Protein AF-A0A953Q5X0-F1 (afdb_monomer)

Secondary structure (DSSP, 8-state):
-----------PPPPPP-HHHHHHHHHHHTTSTTHHHHHHHHHHHHHHHHHTTT-HHHHHHHHHHHHHHHHHHHBPPPPHHHHHHHTHHHHHHHHHTT--HHHHHHHHHHHHHTS-HHHHHHHHHHHHH--GGGGSPPSS----GGGS--TTTHHHHHHHHHHHHHHHHHH-----GGGGTTSSSS--HHHHHHHHTT---PPPHHHHHHHHHHHHHHHHHHHTTS-TT--B--

Mean predicted aligned error: 7.69 Å

Structure (mmCIF, N/CA/C/O backbone):
data_AF-A0A953Q5X0-F1
#
_entry.id   AF-A0A953Q5X0-F1
#
loop_
_atom_site.group_PDB
_atom_site.id
_atom_site.type_symbol
_atom_site.label_atom_id
_atom_site.label_alt_id
_atom_site.label_comp_id
_atom_site.label_asym_id
_atom_site.label_entity_id
_atom_site.label_seq_id
_atom_site.pdbx_PDB_ins_code
_atom_site.Cartn_x
_atom_site.Cartn_y
_atom_site.Cartn_z
_atom_site.occupancy
_atom_site.B_iso_or_equiv
_atom_site.auth_seq_id
_atom_site.auth_comp_id
_atom_site.auth_asym_id
_atom_site.auth_atom_id
_atom_site.pdbx_PDB_model_num
ATOM 1 N N . MET A 1 1 ? 45.017 -4.062 -21.932 1.00 43.25 1 MET A N 1
ATOM 2 C CA . MET A 1 1 ? 44.039 -4.903 -21.214 1.00 43.25 1 MET A CA 1
ATOM 3 C C . MET A 1 1 ? 42.661 -4.502 -21.708 1.00 43.25 1 MET A C 1
ATOM 5 O O . MET A 1 1 ? 42.147 -3.486 -21.268 1.00 43.25 1 MET A O 1
ATOM 9 N N . SER A 1 2 ? 42.131 -5.201 -22.711 1.00 42.19 2 SER A N 1
ATOM 10 C CA . SER A 1 2 ? 40.769 -4.978 -23.203 1.00 42.19 2 SER A CA 1
ATOM 11 C C . SER A 1 2 ? 39.802 -5.608 -22.205 1.00 42.19 2 SER A C 1
ATOM 13 O O . SER A 1 2 ? 39.709 -6.834 -22.134 1.00 42.19 2 SER A O 1
ATOM 15 N N . GLY A 1 3 ? 39.155 -4.779 -21.386 1.00 47.16 3 GLY A N 1
ATOM 16 C CA . GLY A 1 3 ? 38.029 -5.225 -20.576 1.00 47.16 3 GLY A CA 1
ATOM 17 C C . GLY A 1 3 ? 36.951 -5.745 -21.517 1.00 47.16 3 GLY A C 1
ATOM 18 O O . GLY A 1 3 ? 36.551 -5.045 -22.442 1.00 47.16 3 GLY A O 1
ATOM 19 N N . VAL A 1 4 ? 36.547 -6.998 -21.337 1.00 46.53 4 VAL A N 1
ATOM 20 C CA . VAL A 1 4 ? 35.374 -7.535 -22.021 1.00 46.53 4 VAL A CA 1
ATOM 21 C C . VAL A 1 4 ? 34.176 -6.828 -21.397 1.00 46.53 4 VAL A C 1
ATOM 23 O O . VAL A 1 4 ? 33.772 -7.162 -20.287 1.00 46.53 4 VAL A O 1
ATOM 26 N N . GLU A 1 5 ? 33.661 -5.801 -22.069 1.00 55.66 5 GLU A N 1
ATOM 27 C CA . GLU A 1 5 ? 32.377 -5.199 -21.721 1.00 55.66 5 GLU A CA 1
ATOM 28 C C . GLU A 1 5 ? 31.295 -6.263 -21.938 1.00 55.66 5 GLU A C 1
ATOM 30 O O . GLU A 1 5 ? 30.955 -6.621 -23.066 1.00 55.66 5 GLU A O 1
ATOM 35 N N . SER A 1 6 ? 30.795 -6.842 -20.847 1.00 50.81 6 SER A N 1
ATOM 36 C CA . SER A 1 6 ? 29.641 -7.730 -20.903 1.00 50.81 6 SER A CA 1
ATOM 37 C C . SER A 1 6 ? 28.389 -6.880 -21.109 1.00 50.81 6 SER A C 1
ATOM 39 O O . SER A 1 6 ? 27.944 -6.201 -20.183 1.00 50.81 6 SER A O 1
ATOM 41 N N . PHE A 1 7 ? 27.813 -6.920 -22.308 1.00 51.97 7 PHE A N 1
ATOM 42 C CA . PHE A 1 7 ? 26.475 -6.385 -22.548 1.00 51.97 7 PHE A CA 1
ATOM 43 C C . PHE A 1 7 ? 25.461 -7.221 -21.758 1.00 51.97 7 PHE A C 1
ATOM 45 O O . PHE A 1 7 ? 25.246 -8.396 -22.057 1.00 51.97 7 PHE A O 1
ATOM 52 N N . VAL A 1 8 ? 24.857 -6.625 -20.729 1.00 62.06 8 VAL A N 1
ATOM 53 C CA . VAL A 1 8 ? 23.712 -7.208 -20.025 1.00 62.06 8 VAL A CA 1
ATOM 54 C C . VAL A 1 8 ? 22.457 -6.736 -20.744 1.00 62.06 8 VAL A C 1
ATOM 56 O O . VAL A 1 8 ? 22.116 -5.556 -20.682 1.00 62.06 8 VAL A O 1
ATOM 59 N N . ASP A 1 9 ? 21.784 -7.649 -21.441 1.00 59.38 9 ASP A N 1
ATOM 60 C CA . ASP A 1 9 ? 20.449 -7.379 -21.966 1.00 59.38 9 ASP A CA 1
ATOM 61 C C . ASP A 1 9 ? 19.475 -7.223 -20.788 1.00 59.38 9 ASP A C 1
ATOM 63 O O . ASP A 1 9 ? 19.305 -8.136 -19.971 1.00 59.38 9 ASP A O 1
ATOM 67 N N . ASN A 1 10 ? 18.888 -6.033 -20.671 1.00 60.72 10 ASN A N 1
ATOM 68 C CA . ASN A 1 10 ? 17.908 -5.695 -19.641 1.00 60.72 10 ASN A CA 1
ATOM 69 C C . ASN A 1 10 ? 16.463 -5.828 -20.147 1.00 60.72 10 ASN A C 1
ATOM 71 O O . ASN A 1 10 ? 15.548 -5.456 -19.421 1.00 60.72 10 ASN A O 1
ATOM 75 N N . ASN A 1 11 ? 16.247 -6.380 -21.347 1.00 62.72 11 ASN A N 1
ATOM 76 C CA . ASN A 1 11 ? 14.923 -6.697 -21.874 1.00 62.72 11 ASN A CA 1
ATOM 77 C C . ASN A 1 11 ? 14.624 -8.190 -21.664 1.00 62.72 11 ASN A C 1
ATOM 79 O O . ASN A 1 11 ? 14.956 -9.015 -22.520 1.00 62.72 11 ASN A O 1
ATOM 83 N N . PRO A 1 12 ? 14.014 -8.593 -20.532 1.00 64.38 12 PRO A N 1
ATOM 84 C CA . PRO A 1 12 ? 13.593 -9.976 -20.371 1.00 64.38 12 PRO A CA 1
ATOM 85 C C . PRO A 1 12 ? 12.571 -10.341 -21.465 1.00 64.38 12 PRO A C 1
ATOM 87 O O . PRO A 1 12 ? 11.735 -9.509 -21.830 1.00 64.38 12 PRO A O 1
ATOM 90 N N . PRO A 1 13 ? 12.595 -11.579 -21.993 1.00 65.88 13 PRO A N 1
ATOM 91 C CA . PRO A 1 13 ? 11.562 -12.027 -22.917 1.00 65.88 13 PRO A CA 1
ATOM 92 C C . PRO A 1 13 ? 10.186 -11.939 -22.237 1.00 65.88 13 PRO A C 1
ATOM 94 O O . PRO A 1 13 ? 10.102 -12.123 -21.016 1.00 65.88 13 PRO A O 1
ATOM 97 N N . PRO A 1 14 ? 9.103 -11.691 -22.997 1.00 69.00 14 PRO A N 1
ATOM 98 C CA . PRO A 1 14 ? 7.764 -11.630 -22.430 1.00 69.00 14 PRO A CA 1
ATOM 99 C C . PRO A 1 14 ? 7.480 -12.912 -21.646 1.00 69.00 14 PRO A C 1
ATOM 101 O O . PRO A 1 14 ? 7.614 -14.024 -22.165 1.00 69.00 14 PRO A O 1
ATOM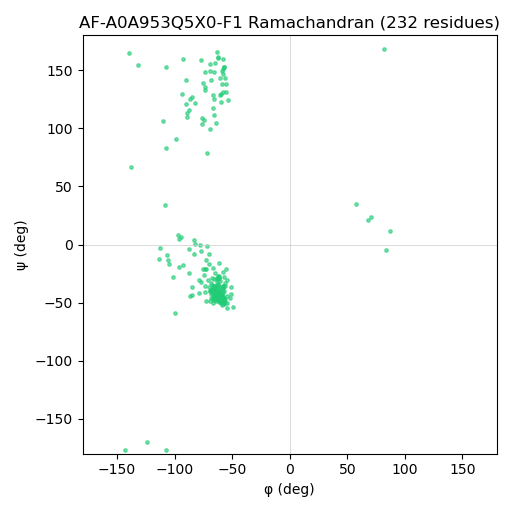 104 N N . LEU A 1 15 ? 7.115 -12.752 -20.373 1.00 70.94 15 LEU A N 1
ATOM 105 C CA . LEU A 1 15 ? 6.763 -13.878 -19.521 1.00 70.94 15 LEU A CA 1
ATOM 106 C C . LEU A 1 15 ? 5.481 -14.517 -20.061 1.00 70.94 15 LEU A C 1
ATOM 108 O O . LEU A 1 15 ? 4.466 -13.844 -20.245 1.00 70.94 15 LEU A O 1
ATOM 112 N N . GLY A 1 16 ? 5.532 -15.823 -20.322 1.00 73.62 16 GLY A N 1
ATOM 113 C CA . GLY A 1 16 ? 4.353 -16.579 -20.727 1.00 73.62 16 GLY A CA 1
ATOM 114 C C . GLY A 1 16 ? 3.259 -16.498 -19.660 1.00 73.62 16 GLY A C 1
ATOM 115 O O . GLY A 1 16 ? 3.534 -16.602 -18.464 1.00 73.62 16 GLY A O 1
ATOM 116 N N . VAL A 1 17 ? 2.012 -16.319 -20.093 1.00 81.19 17 VAL A N 1
ATOM 117 C CA . VAL A 1 17 ? 0.849 -16.377 -19.202 1.00 81.19 17 VAL A CA 1
ATOM 118 C C . VAL A 1 17 ? 0.474 -17.840 -19.002 1.00 81.19 17 VAL A C 1
ATOM 120 O O . VAL A 1 17 ? 0.179 -18.527 -19.974 1.00 81.19 17 VAL A O 1
ATOM 123 N N . ASP A 1 18 ? 0.467 -18.305 -17.752 1.00 88.62 18 ASP A N 1
ATOM 124 C CA . ASP A 1 18 ? -0.082 -19.613 -17.382 1.00 88.62 18 ASP A CA 1
ATOM 125 C C . ASP A 1 18 ? -1.622 -19.533 -17.379 1.00 88.62 18 ASP A C 1
ATOM 127 O O . ASP A 1 18 ? -2.192 -18.883 -16.489 1.00 88.62 18 ASP A O 1
ATOM 131 N N . PRO A 1 19 ? -2.318 -20.164 -18.347 1.00 89.75 19 PRO A N 1
ATOM 132 C CA . PRO A 1 19 ? -3.768 -20.052 -18.459 1.00 89.75 19 PRO A CA 1
ATOM 133 C C . PRO A 1 19 ? -4.496 -20.681 -17.270 1.00 89.75 19 PRO A C 1
ATOM 135 O O . PRO A 1 19 ? -5.488 -20.125 -16.806 1.00 89.75 19 PRO A O 1
ATOM 138 N N . GLY A 1 20 ? -3.986 -21.798 -16.741 1.00 91.44 20 GLY A N 1
ATOM 139 C CA . GLY A 1 20 ? -4.607 -22.499 -15.616 1.00 91.44 20 GLY A CA 1
ATOM 140 C C . GLY A 1 20 ? -4.487 -21.697 -14.323 1.00 91.44 20 GLY A C 1
ATOM 141 O O . GLY A 1 20 ? -5.447 -21.582 -13.556 1.00 91.44 20 GLY A O 1
ATOM 142 N N . ARG A 1 21 ? -3.333 -21.058 -14.103 1.00 87.94 21 ARG A N 1
ATOM 143 C CA . ARG A 1 21 ? -3.153 -20.140 -12.969 1.00 87.94 21 ARG A CA 1
ATOM 144 C C . ARG A 1 21 ? -4.049 -18.909 -13.088 1.00 87.94 21 ARG A C 1
ATOM 146 O O . ARG A 1 21 ? -4.608 -18.474 -12.080 1.00 87.94 21 ARG A O 1
ATOM 153 N N . LEU A 1 22 ? -4.193 -18.353 -14.291 1.00 88.75 22 LEU A N 1
ATOM 154 C CA . LEU A 1 22 ? -5.068 -17.207 -14.534 1.00 88.75 22 LEU A CA 1
ATOM 155 C C . LEU A 1 22 ? -6.539 -17.562 -14.284 1.00 88.75 22 LEU A C 1
ATOM 157 O O . LEU A 1 22 ? -7.218 -16.840 -13.557 1.00 88.75 22 LEU A O 1
ATOM 161 N N . GLU A 1 23 ? -7.012 -18.679 -14.834 1.00 91.31 23 GLU A N 1
ATOM 162 C CA . GLU A 1 23 ? -8.376 -19.174 -14.630 1.00 91.31 23 GLU A CA 1
ATOM 163 C C . GLU A 1 23 ? -8.672 -19.390 -13.142 1.00 91.31 23 GLU A C 1
ATOM 165 O O . GLU A 1 23 ? -9.675 -18.891 -12.629 1.00 91.31 23 GLU A O 1
ATOM 170 N N . SER A 1 24 ? -7.756 -20.046 -12.424 1.00 90.50 24 SER A N 1
ATOM 171 C CA . SER A 1 24 ? -7.871 -20.266 -10.980 1.00 90.50 24 SER A CA 1
ATOM 172 C C . SER A 1 24 ? -7.990 -18.950 -10.204 1.00 90.50 24 SER A C 1
ATOM 174 O O . SER A 1 24 ? -8.891 -18.799 -9.375 1.00 90.50 24 SER A O 1
ATOM 176 N N . LYS A 1 25 ? -7.148 -17.953 -10.514 1.00 90.50 25 LYS A N 1
ATOM 177 C CA . LYS A 1 25 ? -7.219 -16.634 -9.866 1.00 90.50 25 LYS A CA 1
ATOM 178 C C . LYS A 1 25 ? -8.527 -15.908 -10.182 1.00 90.50 25 LYS A C 1
ATOM 180 O O . LYS A 1 25 ? -9.142 -15.366 -9.268 1.00 90.50 25 LYS A O 1
ATOM 185 N N . LEU A 1 26 ? -8.995 -15.925 -11.429 1.00 91.06 26 LEU A N 1
ATOM 186 C CA . LEU A 1 26 ? -10.276 -15.309 -11.801 1.00 91.06 26 LEU A CA 1
ATOM 187 C C . LEU A 1 26 ? -11.456 -15.976 -11.082 1.00 91.06 26 LEU A C 1
ATOM 189 O O . LEU A 1 26 ? -12.336 -15.283 -10.571 1.00 91.06 26 LEU A O 1
ATOM 193 N N . ALA A 1 27 ? -11.449 -17.305 -10.976 1.00 91.44 27 ALA A N 1
ATOM 194 C CA . ALA A 1 27 ? -12.454 -18.047 -10.223 1.00 91.44 27 ALA A CA 1
ATOM 195 C C . ALA A 1 27 ? -12.391 -17.747 -8.714 1.00 91.44 27 ALA A C 1
ATOM 197 O O . ALA A 1 27 ? -13.431 -17.691 -8.054 1.00 91.44 27 ALA A O 1
ATOM 198 N N . ALA A 1 28 ? -11.193 -17.533 -8.161 1.00 91.75 28 ALA A N 1
ATOM 199 C CA . ALA A 1 28 ? -11.000 -17.167 -6.761 1.00 91.75 28 ALA A CA 1
ATOM 200 C C . ALA A 1 28 ? -11.579 -15.782 -6.438 1.00 91.75 28 ALA A C 1
ATOM 202 O O . ALA A 1 28 ? -12.213 -15.630 -5.396 1.00 91.75 28 ALA A O 1
ATOM 203 N N . VAL A 1 29 ? -11.456 -14.798 -7.339 1.00 92.69 29 VAL A N 1
ATOM 204 C CA . VAL A 1 29 ? -11.962 -13.423 -7.122 1.00 92.69 29 VAL A CA 1
ATOM 205 C C . VAL A 1 29 ? -13.460 -13.394 -6.811 1.00 92.69 29 VAL A C 1
ATOM 207 O O . VAL A 1 29 ? -13.909 -12.561 -6.033 1.00 92.69 29 VAL A O 1
ATOM 210 N N . VAL A 1 30 ? -14.252 -14.306 -7.375 1.00 89.75 30 VAL A N 1
ATOM 211 C CA . VAL A 1 30 ? -15.703 -14.360 -7.117 1.00 89.75 30 VAL A CA 1
ATOM 212 C C . VAL A 1 30 ? -16.018 -14.897 -5.712 1.00 89.75 30 VAL A C 1
ATOM 214 O O . VAL A 1 30 ? -17.099 -14.651 -5.186 1.00 89.75 30 VAL A O 1
ATOM 217 N N . LYS A 1 31 ? -15.079 -15.621 -5.092 1.00 88.44 31 LYS A N 1
ATOM 218 C CA . LYS A 1 31 ? -15.267 -16.312 -3.808 1.00 88.44 31 LYS A CA 1
ATOM 219 C C . LYS A 1 31 ? -14.766 -15.522 -2.602 1.00 88.44 31 LYS A C 1
ATOM 221 O O . LYS A 1 31 ? -15.161 -15.839 -1.484 1.00 88.44 31 LYS A O 1
ATOM 226 N N . ILE A 1 32 ? -13.887 -14.541 -2.802 1.00 91.88 32 ILE A N 1
ATOM 227 C CA . ILE A 1 32 ? -13.295 -13.796 -1.687 1.00 91.88 32 ILE A CA 1
ATOM 228 C C . ILE A 1 32 ? -14.295 -12.820 -1.051 1.00 91.88 32 ILE A C 1
ATOM 230 O O . ILE A 1 32 ? -15.119 -12.219 -1.754 1.00 91.88 32 ILE A O 1
ATOM 234 N N . PRO A 1 33 ? -14.171 -12.567 0.262 1.00 85.50 33 PRO A N 1
ATOM 235 C CA . PRO A 1 33 ? -14.801 -11.421 0.901 1.00 85.50 33 PRO A CA 1
ATOM 236 C C . PRO A 1 33 ? -14.365 -10.117 0.227 1.00 85.50 33 PRO A C 1
ATOM 238 O O . PRO A 1 33 ? -13.212 -9.968 -0.185 1.00 85.50 33 PRO A O 1
ATOM 241 N N . HIS A 1 34 ? -15.283 -9.155 0.122 1.00 90.25 34 HIS A N 1
ATOM 242 C CA . HIS A 1 34 ? -15.009 -7.833 -0.458 1.00 90.25 34 HIS A CA 1
ATOM 243 C C . HIS A 1 34 ? -14.483 -7.875 -1.911 1.00 90.25 34 HIS A C 1
ATOM 245 O O . HIS A 1 34 ? -13.678 -7.032 -2.315 1.00 90.25 34 HIS A O 1
ATOM 251 N N . SER A 1 35 ? -14.953 -8.832 -2.720 1.00 93.12 35 SER A N 1
ATOM 252 C CA . SER A 1 35 ? -14.551 -9.008 -4.127 1.00 93.12 35 SER A CA 1
ATOM 253 C C . SER A 1 35 ? -14.655 -7.727 -4.966 1.00 93.12 35 SER A C 1
ATOM 255 O O . SER A 1 35 ? -13.770 -7.442 -5.771 1.00 93.12 35 SER A O 1
ATOM 257 N N . GLU A 1 36 ? -15.666 -6.886 -4.737 1.00 94.31 36 GLU A N 1
ATOM 258 C CA . GLU A 1 36 ? -15.801 -5.585 -5.407 1.00 94.31 36 GLU A CA 1
ATOM 259 C C . GLU A 1 36 ? -14.645 -4.622 -5.102 1.00 94.31 36 GLU A C 1
ATOM 261 O O . GLU A 1 36 ? -14.185 -3.889 -5.982 1.00 94.31 36 GLU A O 1
ATOM 266 N N . ALA A 1 37 ? -14.165 -4.594 -3.857 1.00 94.81 37 ALA A N 1
ATOM 267 C CA . ALA A 1 37 ? -13.014 -3.782 -3.476 1.00 94.81 37 ALA A CA 1
ATOM 268 C C . ALA A 1 37 ? -11.731 -4.327 -4.103 1.00 94.81 37 ALA A C 1
ATOM 270 O O . ALA A 1 37 ? -10.948 -3.550 -4.644 1.00 94.81 37 ALA A O 1
ATOM 271 N N . TYR A 1 38 ? -11.570 -5.652 -4.145 1.00 96.50 38 TYR A N 1
ATOM 272 C CA . TYR A 1 38 ? -10.448 -6.277 -4.843 1.00 96.50 38 TYR A CA 1
ATOM 273 C C . TYR A 1 38 ? -10.452 -5.960 -6.345 1.00 96.50 38 TYR A C 1
ATOM 275 O O . TYR A 1 38 ? -9.423 -5.592 -6.901 1.00 96.50 38 TYR A O 1
ATOM 283 N N . ILE A 1 39 ? -11.609 -6.025 -7.012 1.00 96.44 39 ILE A N 1
ATOM 284 C CA . ILE A 1 39 ? -11.737 -5.666 -8.433 1.00 96.44 39 ILE A CA 1
ATOM 285 C C . ILE A 1 39 ? -11.379 -4.191 -8.659 1.00 96.44 39 ILE A C 1
ATOM 287 O O . ILE A 1 39 ? -10.717 -3.861 -9.644 1.00 96.44 39 ILE A O 1
ATOM 291 N N . ARG A 1 40 ? -11.797 -3.287 -7.764 1.00 97.38 40 ARG A N 1
ATOM 292 C CA . ARG A 1 40 ? -11.413 -1.867 -7.828 1.00 97.38 40 ARG A CA 1
ATOM 293 C C . ARG A 1 40 ? -9.906 -1.678 -7.646 1.00 97.38 40 ARG A C 1
ATOM 295 O O . ARG A 1 40 ? -9.306 -0.969 -8.451 1.00 97.38 40 ARG A O 1
ATOM 302 N N . ALA A 1 41 ? -9.300 -2.358 -6.674 1.00 97.69 41 ALA A N 1
ATOM 303 C CA . ALA A 1 41 ? -7.853 -2.371 -6.478 1.00 97.69 41 ALA A CA 1
ATOM 304 C C . ALA A 1 41 ? -7.127 -2.876 -7.738 1.00 97.69 41 ALA A C 1
ATOM 306 O O . ALA A 1 41 ? -6.296 -2.173 -8.302 1.00 97.69 41 ALA A O 1
ATOM 307 N N . ALA A 1 42 ? -7.536 -4.022 -8.286 1.00 97.00 42 ALA A N 1
ATOM 308 C CA . ALA A 1 42 ? -6.960 -4.580 -9.508 1.00 97.00 42 ALA A CA 1
ATOM 309 C C . ALA A 1 42 ? -7.062 -3.624 -10.714 1.00 97.00 42 ALA A C 1
ATOM 311 O O . ALA A 1 42 ? -6.129 -3.539 -11.510 1.00 97.00 42 ALA A O 1
ATOM 312 N N . LYS A 1 43 ? -8.159 -2.861 -10.844 1.00 97.75 43 LYS A N 1
ATOM 313 C CA . LYS A 1 43 ? -8.296 -1.817 -11.877 1.00 97.75 43 LYS A CA 1
ATOM 314 C C . LYS A 1 43 ? -7.303 -0.671 -11.679 1.00 97.75 43 LYS A C 1
ATOM 316 O O . LYS A 1 43 ? -6.711 -0.229 -12.659 1.00 97.75 43 LYS A O 1
ATOM 321 N N . LEU A 1 44 ? -7.119 -0.201 -10.444 1.00 98.12 44 LEU A N 1
ATOM 322 C CA . LEU A 1 44 ? -6.143 0.844 -10.113 1.00 98.12 44 LEU A CA 1
ATOM 323 C C . LEU A 1 44 ? -4.712 0.365 -10.373 1.00 98.12 44 LEU A C 1
ATOM 325 O O . LEU A 1 44 ? -3.942 1.068 -11.020 1.00 98.12 44 LEU A O 1
ATOM 329 N N . TYR A 1 45 ? -4.385 -0.861 -9.964 1.00 98.06 45 TYR A N 1
ATOM 330 C CA . TYR A 1 45 ? -3.103 -1.492 -10.264 1.00 98.06 45 TYR A CA 1
ATOM 331 C C . TYR A 1 45 ? -2.874 -1.612 -11.781 1.00 98.06 45 TYR A C 1
ATOM 333 O O . TYR A 1 45 ? -1.834 -1.203 -12.287 1.00 98.06 45 TYR A O 1
ATOM 341 N N . ALA A 1 46 ? -3.867 -2.077 -12.545 1.00 97.19 46 ALA A N 1
ATOM 342 C CA . ALA A 1 46 ? -3.758 -2.164 -14.002 1.00 97.19 46 ALA A CA 1
ATOM 343 C C . ALA A 1 46 ? -3.568 -0.789 -14.672 1.00 97.19 46 ALA A C 1
ATOM 345 O O . ALA A 1 46 ? -2.874 -0.691 -15.682 1.00 97.19 46 ALA A O 1
ATOM 346 N N . GLN A 1 47 ? -4.167 0.276 -14.127 1.00 97.69 47 GLN A N 1
ATOM 347 C CA . GLN A 1 47 ? -3.907 1.648 -14.574 1.00 97.69 47 GLN A CA 1
ATOM 348 C C . GLN A 1 47 ? -2.478 2.085 -14.252 1.00 97.69 47 GLN A C 1
ATOM 350 O O . GLN A 1 47 ? -1.841 2.686 -15.110 1.00 97.69 47 GLN A O 1
ATOM 355 N N . ALA A 1 48 ? -1.966 1.755 -13.064 1.00 97.06 48 ALA A N 1
ATOM 356 C CA . ALA A 1 48 ? -0.587 2.051 -12.695 1.00 97.06 48 ALA A CA 1
ATOM 357 C C . ALA A 1 48 ? 0.408 1.410 -13.666 1.00 97.06 48 ALA A C 1
ATOM 359 O O . ALA A 1 48 ? 1.294 2.092 -14.167 1.00 97.06 48 ALA A O 1
ATOM 360 N N . MET A 1 49 ? 0.204 0.136 -14.014 1.00 95.00 49 MET A N 1
ATOM 361 C CA . MET A 1 49 ? 1.092 -0.574 -14.940 1.00 95.00 49 MET A CA 1
ATOM 362 C C . MET A 1 49 ? 1.143 0.047 -16.337 1.00 95.00 49 MET A C 1
ATOM 364 O O . MET A 1 49 ? 2.163 -0.049 -17.006 1.00 95.00 49 MET A O 1
ATOM 368 N N . ARG A 1 50 ? 0.068 0.709 -16.781 1.00 94.88 50 ARG A N 1
ATOM 369 C CA . ARG A 1 50 ? 0.057 1.441 -18.060 1.00 94.88 50 ARG A CA 1
ATOM 370 C C . ARG A 1 50 ? 0.843 2.748 -18.011 1.00 94.88 50 ARG A C 1
ATOM 372 O O . ARG A 1 50 ? 1.187 3.270 -19.059 1.00 94.88 50 ARG A O 1
ATOM 379 N N . LEU A 1 51 ? 1.055 3.291 -16.816 1.00 93.81 51 LEU A N 1
ATOM 380 C CA . LEU A 1 51 ? 1.674 4.594 -16.588 1.00 93.81 51 LEU A CA 1
ATOM 381 C C . LEU A 1 51 ? 3.104 4.478 -16.049 1.00 93.81 51 LEU A C 1
ATOM 383 O O . LEU A 1 51 ? 3.781 5.491 -15.957 1.00 93.81 51 LEU A O 1
ATOM 387 N N . ILE A 1 52 ? 3.558 3.279 -15.672 1.00 91.94 52 ILE A N 1
ATOM 388 C CA . ILE A 1 52 ? 4.763 3.092 -14.852 1.00 91.94 52 ILE A CA 1
ATOM 389 C C . ILE A 1 52 ? 6.044 3.637 -15.498 1.00 91.94 52 ILE A C 1
ATOM 391 O O . ILE A 1 52 ? 6.919 4.119 -14.784 1.00 91.94 52 ILE A O 1
ATOM 395 N N . GLU A 1 53 ? 6.135 3.606 -16.829 1.00 87.75 53 GLU A N 1
ATOM 396 C CA . GLU A 1 53 ? 7.287 4.120 -17.579 1.00 87.75 53 GLU A CA 1
ATOM 397 C C . GLU A 1 53 ? 7.163 5.622 -17.879 1.00 87.75 53 GLU A C 1
ATOM 399 O O . GLU A 1 53 ? 8.121 6.368 -17.693 1.00 87.75 53 GLU A O 1
ATOM 404 N N . GLU A 1 54 ? 5.983 6.078 -18.318 1.00 89.38 54 GLU A N 1
ATOM 405 C CA . GLU A 1 54 ? 5.769 7.455 -18.794 1.00 89.38 54 GLU A CA 1
ATOM 406 C C . GLU A 1 54 ? 5.473 8.460 -17.668 1.00 89.38 54 GLU A C 1
ATOM 408 O O . GLU A 1 54 ? 5.905 9.609 -17.730 1.00 89.38 54 GLU A O 1
ATOM 413 N N . TRP A 1 55 ? 4.730 8.034 -16.644 1.00 91.19 55 TRP A N 1
ATOM 414 C CA . TRP A 1 55 ? 4.219 8.866 -15.548 1.00 91.19 55 TRP A CA 1
ATOM 415 C C . TRP A 1 55 ? 4.379 8.124 -14.208 1.00 91.19 55 TRP A C 1
ATOM 417 O O . TRP A 1 55 ? 3.383 7.701 -13.605 1.00 91.19 55 TRP A O 1
ATOM 427 N N . PRO A 1 56 ? 5.626 7.899 -13.747 1.00 90.69 56 PRO A N 1
ATOM 428 C CA . PRO A 1 56 ? 5.915 7.045 -12.594 1.00 90.69 56 PRO A CA 1
ATOM 429 C C . PRO A 1 56 ? 5.317 7.570 -11.283 1.00 90.69 56 PRO A C 1
ATOM 431 O O . PRO A 1 56 ? 4.957 6.778 -10.419 1.00 90.69 56 PRO A O 1
ATOM 434 N N . ASP A 1 57 ? 5.151 8.882 -11.141 1.00 90.62 57 ASP A N 1
ATOM 435 C CA . ASP A 1 57 ? 4.480 9.539 -10.016 1.00 90.62 57 ASP A CA 1
ATOM 436 C C . ASP A 1 57 ? 2.976 9.222 -9.973 1.00 90.62 57 ASP A C 1
ATOM 438 O O . ASP A 1 57 ? 2.441 8.815 -8.939 1.00 90.62 57 ASP A O 1
ATOM 442 N N . VAL A 1 58 ? 2.292 9.329 -11.115 1.00 92.81 58 VAL A N 1
ATOM 443 C CA . VAL A 1 58 ? 0.875 8.974 -11.242 1.00 92.81 58 VAL A CA 1
ATOM 444 C C . VAL A 1 58 ? 0.698 7.470 -11.055 1.00 92.81 58 VAL A C 1
ATOM 446 O O . VAL A 1 58 ? -0.237 7.042 -10.376 1.00 92.81 58 VAL A O 1
ATOM 449 N N . ALA A 1 59 ? 1.595 6.656 -11.614 1.00 94.88 59 ALA A N 1
ATOM 450 C CA . ALA A 1 59 ? 1.605 5.217 -11.388 1.00 94.88 59 ALA A CA 1
ATOM 451 C C . ALA A 1 59 ? 1.756 4.890 -9.895 1.00 94.88 59 ALA A C 1
ATOM 453 O O . ALA A 1 59 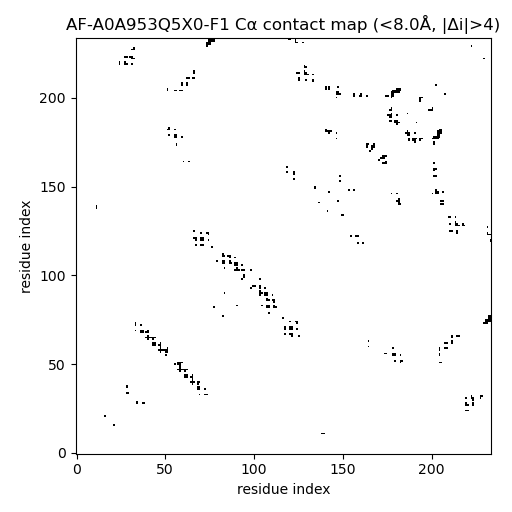? 1.008 4.057 -9.380 1.00 94.88 59 ALA A O 1
ATOM 454 N N . TYR A 1 60 ? 2.637 5.598 -9.184 1.00 95.00 60 TYR A N 1
ATOM 455 C CA . TYR A 1 60 ? 2.817 5.455 -7.742 1.00 95.00 60 TYR A CA 1
ATOM 456 C C . TYR A 1 60 ? 1.523 5.697 -6.972 1.00 95.00 60 TYR A C 1
ATOM 458 O O . TYR A 1 60 ? 1.095 4.846 -6.192 1.00 95.00 60 TYR A O 1
ATOM 466 N N . GLU A 1 61 ? 0.850 6.818 -7.236 1.00 94.69 61 GLU A N 1
ATOM 467 C CA . GLU A 1 61 ? -0.405 7.154 -6.559 1.00 94.69 61 GLU A CA 1
ATOM 468 C C . GLU A 1 61 ? -1.496 6.112 -6.844 1.00 94.69 61 GLU A C 1
ATOM 470 O O . GLU A 1 61 ? -2.288 5.756 -5.965 1.00 94.69 61 GLU A O 1
ATOM 475 N N . ARG A 1 62 ? -1.525 5.548 -8.059 1.00 96.69 62 ARG A N 1
ATOM 476 C CA . ARG A 1 62 ? -2.448 4.460 -8.415 1.00 96.69 62 ARG A CA 1
ATOM 477 C C . ARG A 1 62 ? -2.120 3.153 -7.694 1.00 96.69 62 ARG A C 1
ATOM 479 O O . ARG A 1 62 ? -3.055 2.479 -7.256 1.00 96.69 62 ARG A O 1
ATOM 486 N N . LEU A 1 63 ? -0.844 2.807 -7.521 1.00 97.75 63 LEU A N 1
ATOM 487 C CA . LEU A 1 63 ? -0.430 1.649 -6.719 1.00 97.75 63 LEU A CA 1
ATOM 488 C C . LEU A 1 63 ? -0.818 1.833 -5.250 1.00 97.75 63 LEU A C 1
ATOM 490 O O . LEU A 1 63 ? -1.392 0.918 -4.654 1.00 97.75 63 LEU A O 1
ATOM 494 N N . VAL A 1 64 ? -0.570 3.015 -4.676 1.00 96.44 64 VAL A N 1
ATOM 495 C CA . VAL A 1 64 ? -0.934 3.313 -3.283 1.00 96.44 64 VAL A CA 1
ATOM 496 C C . VAL A 1 64 ? -2.447 3.214 -3.120 1.00 96.44 64 VAL A C 1
ATOM 498 O O . VAL A 1 64 ? -2.925 2.462 -2.272 1.00 96.44 64 VAL A O 1
ATOM 501 N N . SER A 1 65 ? -3.205 3.861 -4.009 1.00 96.62 65 SER A N 1
ATOM 502 C CA . SER A 1 65 ? -4.671 3.808 -4.026 1.00 96.62 65 SER A CA 1
ATOM 503 C C . SER A 1 65 ? -5.209 2.381 -4.165 1.00 96.62 65 SER A C 1
ATOM 505 O O . SER A 1 65 ? -6.223 2.037 -3.556 1.00 96.62 65 SER A O 1
ATOM 507 N N . SER A 1 66 ? -4.551 1.534 -4.961 1.00 98.00 66 SER A N 1
ATOM 508 C CA . SER A 1 66 ? -4.920 0.125 -5.122 1.00 98.00 66 SER A CA 1
ATOM 509 C C . SER A 1 66 ? -4.851 -0.620 -3.788 1.00 98.00 66 SER A C 1
ATOM 511 O O . SER A 1 66 ? -5.820 -1.264 -3.378 1.00 98.00 66 SER A O 1
ATOM 513 N N . VAL A 1 67 ? -3.734 -0.484 -3.070 1.00 97.88 67 VAL A N 1
ATOM 514 C CA . VAL A 1 67 ? -3.546 -1.134 -1.769 1.00 97.88 67 VAL A CA 1
ATOM 515 C C . VAL A 1 67 ? -4.467 -0.529 -0.706 1.00 97.88 67 VAL A C 1
ATOM 517 O O . VAL A 1 67 ? -5.098 -1.271 0.044 1.00 97.88 67 VAL A O 1
ATOM 520 N N . GLU A 1 68 ? -4.610 0.798 -0.662 1.00 95.75 68 GLU A N 1
ATOM 521 C CA . GLU A 1 68 ? -5.531 1.478 0.259 1.00 95.75 68 GLU A CA 1
ATOM 522 C C . GLU A 1 68 ? -6.977 1.003 0.077 1.00 95.75 68 GLU A C 1
ATOM 524 O O . GLU A 1 68 ? -7.673 0.775 1.067 1.00 95.75 68 GLU A O 1
ATOM 529 N N . THR A 1 69 ? -7.414 0.803 -1.172 1.00 96.06 69 THR A N 1
ATOM 530 C CA . THR A 1 69 ? -8.780 0.364 -1.496 1.00 96.06 69 THR A CA 1
ATOM 531 C C . THR A 1 69 ? -9.116 -0.968 -0.836 1.00 96.06 69 THR A C 1
ATOM 533 O O . THR A 1 69 ? -10.190 -1.105 -0.254 1.00 96.06 69 THR A O 1
ATOM 536 N N . ILE A 1 70 ? -8.217 -1.955 -0.904 1.00 95.44 70 ILE A N 1
ATOM 537 C CA . ILE A 1 70 ? -8.473 -3.254 -0.276 1.00 95.44 70 ILE A CA 1
ATOM 538 C C . ILE A 1 70 ? -8.230 -3.204 1.235 1.00 95.44 70 ILE A C 1
ATOM 540 O O . ILE A 1 70 ? -9.054 -3.705 2.000 1.00 95.44 70 ILE A O 1
ATOM 544 N N . ALA A 1 71 ? -7.163 -2.534 1.683 1.00 95.06 71 ALA A N 1
ATOM 545 C CA . ALA A 1 71 ? -6.820 -2.400 3.097 1.00 95.06 71 ALA A CA 1
ATOM 546 C C . ALA A 1 71 ? -7.949 -1.745 3.909 1.00 95.06 71 ALA A C 1
ATOM 548 O O . ALA A 1 71 ? -8.197 -2.129 5.053 1.00 95.06 71 ALA A O 1
ATOM 549 N N . ALA A 1 72 ? -8.664 -0.781 3.322 1.00 92.25 72 ALA A N 1
ATOM 550 C CA . ALA A 1 72 ? -9.800 -0.115 3.952 1.00 92.25 72 ALA A CA 1
ATOM 551 C C . ALA A 1 72 ? -10.899 -1.098 4.389 1.00 92.25 72 ALA A C 1
ATOM 553 O O . ALA A 1 72 ? -11.438 -0.943 5.491 1.00 92.25 72 ALA A O 1
ATOM 554 N N . GLU A 1 73 ? -11.177 -2.103 3.558 1.00 91.81 73 GLU A N 1
ATOM 555 C CA . GLU A 1 73 ? -12.241 -3.091 3.757 1.00 91.81 73 GLU A CA 1
ATOM 556 C C . GLU A 1 73 ? -11.803 -4.256 4.651 1.00 91.81 73 GLU A C 1
ATOM 558 O O . GLU A 1 73 ? -12.539 -4.671 5.547 1.00 91.81 73 GLU A O 1
ATOM 563 N N . VAL A 1 74 ? -10.590 -4.770 4.435 1.00 91.88 74 VAL A N 1
ATOM 564 C CA . VAL A 1 74 ? -10.138 -6.025 5.063 1.00 91.88 74 VAL A CA 1
ATOM 565 C C . VAL A 1 74 ? -9.503 -5.813 6.433 1.00 91.88 74 VAL A C 1
ATOM 567 O O . VAL A 1 74 ? -9.500 -6.725 7.263 1.00 91.88 74 VAL A O 1
ATOM 570 N N . CYS A 1 75 ? -8.970 -4.618 6.702 1.00 91.06 75 CYS A N 1
ATOM 571 C CA . CYS A 1 75 ? -8.456 -4.282 8.022 1.00 91.06 75 CYS A CA 1
ATOM 572 C C . CYS A 1 75 ? -9.591 -3.793 8.922 1.00 91.06 75 CYS A C 1
ATOM 574 O O . CYS A 1 75 ? -10.312 -2.838 8.598 1.00 91.06 75 CYS A O 1
ATOM 576 N N . SER A 1 76 ? -9.723 -4.416 10.093 1.00 85.06 76 SER A N 1
ATOM 577 C CA . SER A 1 76 ? -10.691 -3.988 11.099 1.00 85.06 76 SER A CA 1
ATOM 578 C C . SER A 1 76 ? -10.375 -2.574 11.584 1.00 85.06 76 SER A C 1
ATOM 580 O O . SER A 1 76 ? -9.267 -2.074 11.424 1.00 85.06 76 SER A O 1
ATOM 582 N N . LEU A 1 77 ? -11.348 -1.898 12.193 1.00 80.06 77 LEU A N 1
ATOM 583 C CA . LEU A 1 77 ? -11.031 -0.727 13.007 1.00 80.06 77 LEU A CA 1
ATOM 584 C C . LEU A 1 77 ? -10.281 -1.172 14.277 1.00 80.06 77 LEU A C 1
ATOM 586 O O . LEU A 1 77 ? -10.424 -2.329 14.691 1.00 80.06 77 LEU A O 1
ATOM 590 N N . PRO A 1 78 ? -9.471 -0.290 14.887 1.00 79.50 78 PRO A N 1
ATOM 591 C CA . PRO A 1 78 ? -8.821 -0.614 16.148 1.00 79.50 78 PRO A CA 1
ATOM 592 C C . PRO A 1 78 ? -9.860 -0.797 17.257 1.00 79.50 78 PRO A C 1
ATOM 594 O O . PRO A 1 78 ? -10.964 -0.252 17.192 1.00 79.50 78 PRO A O 1
ATOM 597 N N . LEU A 1 79 ? -9.492 -1.555 18.292 1.00 81.81 79 LEU A N 1
ATOM 598 C CA . LEU A 1 79 ? -10.339 -1.757 19.467 1.00 81.81 79 LEU A CA 1
ATOM 599 C C . LEU A 1 79 ? -10.683 -0.418 20.134 1.00 81.81 79 LEU A C 1
ATOM 601 O O . LEU A 1 79 ? -9.890 0.530 20.096 1.00 81.81 79 LEU A O 1
ATOM 605 N N . ARG A 1 80 ? -11.850 -0.360 20.788 1.00 81.00 80 ARG A N 1
ATOM 606 C CA . ARG A 1 80 ? -12.362 0.845 21.464 1.00 81.00 80 ARG A CA 1
ATOM 607 C C . ARG A 1 80 ? -11.325 1.457 22.410 1.00 81.00 80 ARG A C 1
ATOM 609 O O . ARG A 1 80 ? -11.086 2.657 22.344 1.00 81.00 80 ARG A O 1
ATOM 616 N N . ASP A 1 81 ? -10.623 0.633 23.182 1.00 81.25 81 ASP A N 1
ATOM 617 C CA . ASP A 1 81 ? -9.584 1.093 24.114 1.00 81.25 81 ASP A CA 1
ATOM 618 C C . ASP A 1 81 ? -8.396 1.748 23.398 1.00 81.25 81 ASP A C 1
ATOM 620 O O . ASP A 1 81 ? -7.831 2.738 23.859 1.00 81.25 81 ASP A O 1
ATOM 624 N N . THR A 1 82 ? -8.035 1.245 22.215 1.00 81.06 82 THR A N 1
ATOM 625 C CA . THR A 1 82 ? -6.976 1.842 21.388 1.00 81.06 82 THR A CA 1
ATOM 626 C C . THR A 1 82 ? -7.417 3.188 20.811 1.00 81.06 82 THR A C 1
ATOM 628 O O . THR A 1 82 ? -6.614 4.120 20.737 1.00 81.06 82 THR A O 1
ATOM 631 N N . MET A 1 83 ? -8.694 3.320 20.436 1.00 82.75 83 MET A N 1
ATOM 632 C CA . MET A 1 83 ? -9.275 4.596 20.006 1.00 82.75 83 MET A CA 1
ATOM 633 C C . MET A 1 83 ? -9.295 5.621 21.146 1.00 82.75 83 MET A C 1
ATOM 635 O O . MET A 1 83 ? -8.866 6.760 20.946 1.00 82.75 83 MET A O 1
ATOM 639 N N . LEU A 1 84 ? -9.718 5.202 22.342 1.00 82.75 84 LEU A N 1
ATOM 640 C CA . LEU A 1 84 ? -9.737 6.031 23.549 1.00 82.75 84 LEU A CA 1
ATOM 641 C C . LEU A 1 84 ? -8.339 6.531 23.910 1.00 82.75 84 LEU A C 1
ATOM 643 O O . LEU A 1 84 ? -8.149 7.730 24.102 1.00 82.75 84 LEU A O 1
ATOM 647 N N . ASN A 1 85 ? -7.345 5.641 23.918 1.00 83.12 85 ASN A N 1
ATOM 648 C CA . ASN A 1 85 ? -5.960 6.011 24.205 1.00 83.12 85 ASN A CA 1
ATOM 649 C C . ASN A 1 85 ? -5.411 7.023 23.191 1.00 83.12 85 ASN A C 1
ATOM 651 O O . ASN A 1 85 ? -4.710 7.960 23.573 1.00 83.12 85 ASN A O 1
ATOM 655 N N . ASN A 1 86 ? -5.759 6.889 21.907 1.00 82.44 86 ASN A N 1
ATOM 656 C CA . ASN A 1 86 ? -5.303 7.825 20.882 1.00 82.44 86 ASN A CA 1
ATOM 657 C C . ASN A 1 86 ? -5.878 9.242 21.075 1.00 82.44 86 ASN A C 1
ATOM 659 O O . ASN A 1 86 ? -5.184 10.232 20.845 1.00 82.44 86 ASN A O 1
ATOM 663 N N . LYS A 1 87 ? -7.126 9.351 21.545 1.00 87.06 87 LYS A N 1
ATOM 664 C CA . LYS A 1 87 ? -7.795 10.627 21.845 1.00 87.06 87 LYS A CA 1
ATOM 665 C C . LYS A 1 87 ? -7.960 10.869 23.347 1.00 87.06 87 LYS A C 1
ATOM 667 O O . LYS A 1 87 ? -8.897 11.549 23.765 1.00 87.06 87 LYS A O 1
ATOM 672 N N . ALA A 1 88 ? -7.003 10.417 24.160 1.00 86.56 88 ALA A N 1
ATOM 673 C CA . ALA A 1 88 ? -7.044 10.582 25.616 1.00 86.56 88 ALA A CA 1
ATOM 674 C C . ALA A 1 88 ? -7.150 12.057 26.054 1.00 86.56 88 ALA A C 1
ATOM 676 O O . ALA A 1 88 ? -7.726 12.362 27.096 1.00 86.56 88 ALA A O 1
ATOM 677 N N . ILE A 1 89 ? -6.632 12.986 25.242 1.00 89.19 89 ILE A N 1
ATOM 678 C CA . ILE A 1 89 ? -6.758 14.433 25.471 1.00 89.19 89 ILE A CA 1
ATOM 679 C C . ILE A 1 89 ? -8.218 14.892 25.345 1.00 89.19 89 ILE A C 1
ATOM 681 O O . ILE A 1 89 ? -8.674 15.671 26.177 1.00 89.19 89 ILE A O 1
ATOM 685 N N . VAL A 1 90 ? -8.960 14.391 24.350 1.00 88.69 90 VAL A N 1
ATOM 686 C CA . VAL A 1 90 ? -10.387 14.710 24.158 1.00 88.69 90 VAL A CA 1
ATOM 687 C C . VAL A 1 90 ? -11.197 14.181 25.334 1.00 88.69 90 VAL A C 1
ATOM 689 O O . VAL A 1 90 ? -11.974 14.928 25.921 1.00 88.69 90 VAL A O 1
ATOM 692 N N . TRP A 1 91 ? -10.945 12.931 25.733 1.00 90.88 91 TRP A N 1
ATOM 693 C CA . TRP A 1 91 ? -11.578 12.322 26.904 1.00 90.88 91 TRP A CA 1
ATOM 694 C C . TRP A 1 91 ? -11.332 13.143 28.177 1.00 90.88 91 TRP A C 1
ATOM 696 O O . TRP A 1 91 ? -12.272 13.515 28.879 1.00 90.88 91 TRP A O 1
ATOM 706 N N . ARG A 1 92 ? -10.068 13.497 28.451 1.00 90.94 92 ARG A N 1
ATOM 707 C CA . ARG A 1 92 ? -9.692 14.292 29.629 1.00 90.94 92 ARG A CA 1
ATOM 708 C C . ARG A 1 92 ? -10.364 15.662 29.614 1.00 90.94 92 ARG A C 1
ATOM 710 O O . ARG A 1 92 ? -10.911 16.084 30.627 1.00 90.94 92 ARG A O 1
ATOM 717 N N . ARG A 1 93 ? -10.374 16.334 28.461 1.00 92.62 93 ARG A N 1
ATOM 718 C CA . ARG A 1 93 ? -10.977 17.661 28.328 1.00 92.62 93 ARG A CA 1
ATOM 719 C C . ARG A 1 93 ? -12.496 17.625 28.487 1.00 92.62 93 ARG A C 1
ATOM 721 O O . ARG A 1 93 ? -13.048 18.499 29.142 1.00 92.62 93 ARG A O 1
ATOM 728 N N . ALA A 1 94 ? -13.162 16.599 27.962 1.00 91.81 94 ALA A N 1
ATOM 729 C CA . ALA A 1 94 ? -14.593 16.384 28.166 1.00 91.81 94 ALA A CA 1
ATOM 730 C C . ALA A 1 94 ? -14.930 16.197 29.655 1.00 91.81 94 ALA A C 1
ATOM 732 O O . ALA A 1 94 ? -15.876 16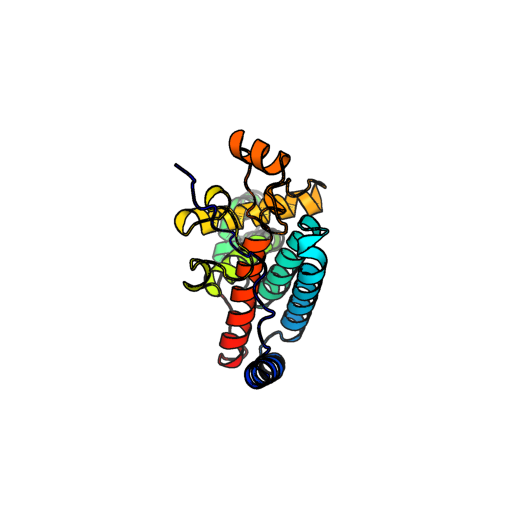.801 30.158 1.00 91.81 94 ALA A O 1
ATOM 733 N N . LYS A 1 95 ? -14.103 15.438 30.388 1.00 93.56 95 LYS A N 1
ATOM 734 C CA . LYS A 1 95 ? -14.236 15.281 31.844 1.00 93.56 95 LYS A CA 1
ATOM 735 C C . LYS A 1 95 ? -14.046 16.599 32.594 1.00 93.56 95 LYS A C 1
ATOM 737 O O . LYS A 1 95 ? -14.833 16.902 33.484 1.00 93.56 95 LYS A O 1
ATOM 742 N N . GLU A 1 96 ? -13.051 17.401 32.218 1.00 93.88 96 GLU A N 1
ATOM 743 C CA . GLU A 1 96 ? -12.838 18.745 32.784 1.00 93.88 96 GLU A CA 1
ATOM 744 C C . GLU A 1 96 ? -14.019 19.694 32.519 1.00 93.88 96 GLU A C 1
ATOM 746 O O . GLU A 1 96 ? -14.278 20.590 33.316 1.00 93.88 96 GLU A O 1
ATOM 751 N N . MET A 1 97 ? -14.752 19.486 31.423 1.00 93.81 97 MET A N 1
ATOM 752 C CA . MET A 1 97 ? -15.966 20.234 31.077 1.00 93.81 97 MET A CA 1
ATOM 753 C C . MET A 1 97 ? -17.233 19.704 31.768 1.00 93.81 97 MET A C 1
ATOM 755 O O . MET A 1 97 ? -18.320 20.221 31.525 1.00 93.81 97 MET A O 1
ATOM 759 N N . GLY A 1 98 ? -17.105 18.701 32.641 1.00 94.50 98 GLY A N 1
ATOM 760 C CA . GLY A 1 98 ? -18.206 18.168 33.441 1.00 94.50 98 GLY A CA 1
ATOM 761 C C . GLY A 1 98 ? -19.029 17.073 32.762 1.00 94.50 98 GLY A C 1
ATOM 762 O O . GLY A 1 98 ? -20.087 16.727 33.284 1.00 94.50 98 GLY A O 1
ATOM 763 N N . LEU A 1 99 ? -18.575 16.509 31.634 1.00 94.31 99 LEU A N 1
ATOM 764 C CA . LEU A 1 99 ? -19.267 15.380 31.005 1.00 94.31 99 LEU A CA 1
ATOM 765 C C . LEU A 1 99 ? -19.145 14.103 31.853 1.00 94.31 99 LEU A C 1
ATOM 767 O O . LEU A 1 99 ? -18.134 13.855 32.528 1.00 94.31 99 LEU A O 1
ATOM 771 N N . GLY A 1 100 ? -20.179 13.260 31.769 1.00 93.69 100 GLY A N 1
ATOM 772 C CA . GLY A 1 100 ? -20.176 11.911 32.325 1.00 93.69 100 GLY A CA 1
ATOM 773 C C . GLY A 1 100 ? -19.034 11.059 31.759 1.00 93.69 100 GLY A C 1
ATOM 774 O O . GLY A 1 100 ? -18.454 11.368 30.721 1.00 93.69 100 GLY A O 1
ATOM 775 N N . MET A 1 101 ? -18.665 9.981 32.461 1.00 90.06 101 MET A N 1
ATOM 776 C CA . MET A 1 101 ? -17.603 9.077 31.987 1.00 90.06 101 MET A CA 1
ATOM 777 C C . MET A 1 101 ? -17.944 8.453 30.630 1.00 90.06 101 MET A C 1
ATOM 779 O O . MET A 1 101 ? -17.100 8.457 29.742 1.00 90.06 101 MET A O 1
ATOM 783 N N . GLU A 1 102 ? -19.182 7.989 30.477 1.00 92.38 102 GLU A N 1
ATOM 784 C CA . GLU A 1 102 ? -19.677 7.351 29.258 1.00 92.38 102 GLU A CA 1
ATOM 785 C C . GLU A 1 102 ? -19.716 8.333 28.076 1.00 92.38 102 GLU A C 1
ATOM 787 O O . GLU A 1 102 ? -19.127 8.048 27.034 1.00 92.38 102 GLU A O 1
ATOM 792 N N . ASP A 1 103 ? -20.261 9.539 28.277 1.00 91.50 103 ASP A N 1
ATOM 793 C CA . ASP A 1 103 ? -20.301 10.587 27.245 1.00 91.50 103 ASP A CA 1
ATOM 794 C C . ASP A 1 103 ? -18.894 11.049 26.828 1.00 91.50 103 ASP A C 1
ATOM 796 O O . ASP A 1 103 ? -18.622 11.285 25.651 1.00 91.50 103 ASP A O 1
ATOM 800 N N . ALA A 1 104 ? -17.967 11.171 27.786 1.00 89.75 104 ALA A N 1
ATOM 801 C CA . ALA A 1 104 ? -16.583 11.551 27.506 1.00 89.75 104 ALA A CA 1
ATOM 802 C C . ALA A 1 104 ? -15.839 10.468 26.709 1.00 89.75 104 ALA A C 1
ATOM 804 O O . ALA A 1 104 ? -15.029 10.787 25.833 1.00 89.75 104 ALA A O 1
ATOM 805 N N . GLU A 1 105 ? -16.092 9.191 27.006 1.00 91.00 105 GLU A N 1
ATOM 806 C CA . GLU A 1 105 ? -15.557 8.065 26.238 1.00 91.00 105 GLU A CA 1
ATOM 807 C C . GLU A 1 105 ? -16.144 8.015 24.834 1.00 91.00 105 GLU A C 1
ATOM 809 O O . GLU A 1 105 ? -15.399 7.869 23.864 1.00 91.00 105 GLU A O 1
ATOM 814 N N . GLU A 1 106 ? -17.459 8.167 24.700 1.00 90.25 106 GLU A N 1
ATOM 815 C CA . GLU A 1 106 ? -18.114 8.190 23.399 1.00 90.25 106 GLU A CA 1
ATOM 816 C C . GLU A 1 106 ? -17.595 9.344 22.537 1.00 90.25 106 GLU A C 1
ATOM 818 O O . GLU A 1 106 ? -17.232 9.122 21.380 1.00 90.25 106 GLU A O 1
ATOM 823 N N . LEU A 1 107 ? -17.443 10.541 23.109 1.00 88.19 107 LEU A N 1
ATOM 824 C CA . LEU A 1 107 ? -16.887 11.697 22.410 1.00 88.19 107 LEU A CA 1
ATOM 825 C C . LEU A 1 107 ? -15.444 11.451 21.951 1.00 88.19 107 LEU A C 1
ATOM 827 O O . LEU A 1 107 ? -15.085 11.791 20.823 1.00 88.19 107 LEU A O 1
ATOM 831 N N . ALA A 1 108 ? -14.611 10.836 22.792 1.00 87.00 108 ALA A N 1
ATOM 832 C CA . ALA A 1 108 ? -13.236 10.505 22.433 1.00 87.00 108 ALA A CA 1
ATOM 833 C C . ALA A 1 108 ? -13.162 9.428 21.339 1.00 87.00 108 ALA A C 1
ATOM 835 O O . ALA A 1 108 ? -12.352 9.551 20.420 1.00 87.00 108 ALA A O 1
ATOM 836 N N . VAL A 1 109 ? -14.029 8.411 21.384 1.00 86.56 109 VAL A N 1
ATOM 837 C CA . VAL A 1 109 ? -14.147 7.395 20.325 1.00 86.56 109 VAL A CA 1
ATOM 838 C C . VAL A 1 109 ? -14.638 8.021 19.023 1.00 86.56 109 VAL A C 1
ATOM 840 O O . VAL A 1 109 ? -14.088 7.717 17.967 1.00 86.56 109 VAL A O 1
ATOM 843 N N . LEU A 1 110 ? -15.633 8.908 19.071 1.00 84.69 110 LEU A N 1
ATOM 844 C CA . LEU A 1 110 ? -16.124 9.639 17.901 1.00 84.69 110 LEU A CA 1
ATOM 845 C C . LEU A 1 110 ? -15.017 10.501 17.289 1.00 84.69 110 LEU A C 1
ATOM 847 O O . LEU A 1 110 ? -14.739 10.360 16.103 1.00 84.69 110 LEU A O 1
ATOM 851 N N . ALA A 1 111 ? -14.301 11.284 18.097 1.00 84.50 111 ALA A N 1
ATOM 852 C CA . ALA A 1 111 ? -13.153 12.068 17.640 1.00 84.50 111 ALA A CA 1
ATOM 853 C C . ALA A 1 111 ? -12.008 11.192 17.100 1.00 84.50 111 ALA A C 1
ATOM 855 O O . ALA A 1 111 ? -11.211 11.630 16.270 1.00 84.50 111 ALA A O 1
ATOM 856 N N . ALA A 1 112 ? -11.889 9.949 17.572 1.00 81.88 112 ALA A N 1
ATOM 857 C CA . ALA A 1 112 ? -10.907 9.000 17.068 1.00 81.88 112 ALA A CA 1
ATOM 858 C C . ALA A 1 112 ? -11.302 8.423 15.703 1.00 81.88 112 ALA A C 1
ATOM 860 O O . ALA A 1 112 ? -10.413 7.961 14.990 1.00 81.88 112 ALA A O 1
ATOM 861 N N . LYS A 1 113 ? -12.581 8.454 15.304 1.00 73.31 113 LYS A N 1
ATOM 862 C CA . LYS A 1 113 ? -13.010 8.037 13.956 1.00 73.31 113 LYS A CA 1
ATOM 863 C C . LYS A 1 113 ? -12.491 8.982 12.869 1.00 73.31 113 LYS A C 1
ATOM 865 O O . LYS A 1 113 ? -12.205 8.502 11.779 1.00 73.31 113 LYS A O 1
ATOM 870 N N . ASP A 1 114 ? -12.277 10.256 13.202 1.00 64.81 114 ASP A N 1
ATOM 871 C CA . ASP A 1 114 ? -11.690 11.261 12.302 1.00 64.81 114 ASP A CA 1
ATOM 872 C C . ASP A 1 114 ? -10.162 11.140 12.159 1.00 64.81 114 ASP A C 1
ATOM 874 O O . ASP A 1 114 ? -9.553 11.836 11.347 1.00 64.81 114 ASP A O 1
ATOM 878 N N . ASN A 1 115 ? -9.498 10.257 12.921 1.00 66.81 115 ASN A N 1
ATOM 879 C CA . ASN A 1 115 ? -8.094 9.959 12.645 1.00 66.81 115 ASN A CA 1
ATOM 880 C C . ASN A 1 115 ? -7.954 9.204 11.318 1.00 66.81 115 ASN A C 1
ATOM 882 O O . ASN A 1 115 ? -8.714 8.262 11.072 1.00 66.81 115 ASN A O 1
ATOM 886 N N . PRO A 1 116 ? -6.911 9.499 10.522 1.00 68.12 116 PRO A N 1
ATOM 887 C CA . PRO A 1 116 ? -6.599 8.743 9.320 1.00 68.12 116 PRO A CA 1
ATOM 888 C C . PRO A 1 116 ? -6.041 7.362 9.696 1.00 68.12 116 PRO A C 1
ATOM 890 O O . PRO A 1 116 ? -4.842 7.091 9.632 1.00 68.12 116 PRO A O 1
ATOM 893 N N . TRP A 1 117 ? -6.931 6.440 10.068 1.00 83.75 117 TRP A N 1
ATOM 894 C CA . TRP A 1 117 ? -6.615 5.018 10.210 1.00 83.75 117 TRP A CA 1
ATOM 895 C C . TRP A 1 117 ? -6.158 4.407 8.885 1.00 83.75 117 TRP A C 1
ATOM 897 O O . TRP A 1 117 ? -5.551 3.342 8.900 1.00 83.75 117 TRP A O 1
ATOM 907 N N . THR A 1 118 ? -6.402 5.087 7.762 1.00 86.12 118 THR A N 1
ATOM 908 C CA . THR A 1 118 ? -6.000 4.701 6.408 1.00 86.12 118 THR A CA 1
ATOM 909 C C . THR A 1 118 ? -4.526 4.318 6.332 1.00 86.12 118 THR A C 1
ATOM 911 O O . THR A 1 118 ? -4.226 3.189 5.961 1.00 86.12 118 THR A O 1
ATOM 914 N N . SER A 1 119 ? -3.604 5.173 6.790 1.00 89.06 119 SER A N 1
ATOM 915 C CA . SER A 1 119 ? -2.163 4.871 6.754 1.00 89.06 119 SER A CA 1
ATOM 916 C C . SER A 1 119 ? -1.781 3.697 7.657 1.00 89.06 119 SER A C 1
ATOM 918 O O . SER A 1 119 ? -0.831 2.968 7.379 1.00 89.06 119 SER A O 1
ATOM 920 N N . ARG A 1 120 ? -2.514 3.476 8.756 1.00 90.12 120 ARG A N 1
ATOM 921 C CA . ARG A 1 120 ? -2.291 2.308 9.619 1.00 90.12 120 ARG A CA 1
ATOM 922 C C . ARG A 1 120 ? -2.794 1.035 8.941 1.00 90.12 120 ARG A C 1
ATOM 924 O O . ARG A 1 120 ? -2.033 0.084 8.850 1.00 90.12 120 ARG A O 1
ATOM 931 N N . LYS A 1 121 ? -4.018 1.043 8.404 1.00 92.75 121 LYS A N 1
ATOM 932 C CA . LYS A 1 121 ? -4.601 -0.070 7.638 1.00 92.75 121 LYS A CA 1
ATOM 933 C C . LYS A 1 121 ? -3.725 -0.452 6.455 1.00 92.75 121 LYS A C 1
ATOM 935 O O . LYS A 1 121 ? -3.414 -1.623 6.299 1.00 92.75 121 LYS A O 1
ATOM 940 N N . PHE A 1 122 ? -3.269 0.532 5.687 1.00 94.69 122 PHE A N 1
ATOM 941 C CA . PHE A 1 122 ? -2.349 0.346 4.569 1.00 94.69 122 PHE A CA 1
ATOM 942 C C . PHE A 1 122 ? -1.079 -0.405 4.991 1.00 94.69 122 PHE A C 1
ATOM 944 O O . PHE A 1 122 ? -0.775 -1.465 4.444 1.00 94.69 122 PHE A O 1
ATOM 951 N N . ARG A 1 123 ? -0.374 0.090 6.018 1.00 95.06 123 ARG A N 1
ATOM 952 C CA . ARG A 1 123 ? 0.861 -0.543 6.508 1.00 95.06 123 ARG A CA 1
ATOM 953 C C . ARG A 1 123 ? 0.607 -1.933 7.082 1.00 95.06 123 ARG A C 1
ATOM 955 O O . ARG A 1 123 ? 1.337 -2.866 6.765 1.00 95.06 123 ARG A O 1
ATOM 962 N N . THR A 1 124 ? -0.438 -2.084 7.893 1.00 95.06 124 THR A N 1
ATOM 963 C CA . THR A 1 124 ? -0.818 -3.371 8.487 1.00 95.06 124 THR A CA 1
ATOM 964 C C . THR A 1 124 ? -1.157 -4.402 7.412 1.00 95.06 124 THR A C 1
ATOM 966 O O . THR A 1 124 ? -0.683 -5.532 7.493 1.00 95.06 124 THR A O 1
ATOM 969 N N . PHE A 1 125 ? -1.924 -4.020 6.389 1.00 96.44 125 PHE A N 1
ATOM 970 C CA . PHE A 1 125 ? -2.263 -4.891 5.265 1.00 96.44 125 PHE A CA 1
ATOM 971 C C . PHE A 1 125 ? -1.008 -5.373 4.535 1.00 96.44 125 PHE A C 1
ATOM 973 O O . PHE A 1 125 ? -0.818 -6.578 4.384 1.00 96.44 125 PHE A O 1
ATOM 980 N N . ILE A 1 126 ? -0.120 -4.453 4.142 1.00 97.31 126 ILE A N 1
ATOM 981 C CA . ILE A 1 126 ? 1.118 -4.800 3.433 1.00 97.31 126 ILE A CA 1
ATOM 982 C C . ILE A 1 126 ? 1.968 -5.760 4.269 1.00 97.31 126 ILE A C 1
ATOM 984 O O . ILE A 1 126 ? 2.384 -6.802 3.771 1.00 97.31 126 ILE A O 1
ATOM 988 N N . LYS A 1 127 ? 2.189 -5.455 5.551 1.00 95.94 127 LYS A N 1
ATOM 989 C CA . LYS A 1 127 ? 3.008 -6.292 6.443 1.00 95.94 127 LYS A CA 1
ATOM 990 C C . LYS A 1 127 ? 2.418 -7.681 6.668 1.00 95.94 127 LYS A C 1
ATOM 992 O O . LYS A 1 127 ? 3.167 -8.617 6.912 1.00 95.94 127 LYS A O 1
ATOM 997 N N . ALA A 1 128 ? 1.095 -7.812 6.605 1.00 95.50 128 ALA A N 1
ATOM 998 C CA . ALA A 1 128 ? 0.423 -9.098 6.731 1.00 95.50 128 ALA A CA 1
ATOM 999 C C . ALA A 1 128 ? 0.483 -9.930 5.440 1.00 95.50 128 ALA A C 1
ATOM 1001 O O . ALA A 1 128 ? 0.459 -11.156 5.516 1.00 95.50 128 ALA A O 1
ATOM 1002 N N . MET A 1 129 ? 0.517 -9.279 4.272 1.00 96.38 129 MET A N 1
ATOM 1003 C CA . MET A 1 129 ? 0.366 -9.939 2.970 1.00 96.38 129 MET A CA 1
ATOM 1004 C C . MET A 1 129 ? 1.670 -10.082 2.182 1.00 96.38 129 MET A C 1
ATOM 1006 O O . MET A 1 129 ? 1.716 -10.857 1.234 1.00 96.38 129 MET A O 1
ATOM 1010 N N . VAL A 1 130 ? 2.725 -9.347 2.518 1.00 95.38 130 VAL A N 1
ATOM 1011 C CA . VAL A 1 130 ? 4.032 -9.493 1.871 1.00 95.38 130 VAL A CA 1
ATOM 1012 C C . VAL A 1 130 ? 4.875 -10.519 2.616 1.00 95.38 130 VAL A C 1
ATOM 1014 O O . VAL A 1 130 ? 4.875 -10.571 3.843 1.00 95.38 130 VAL A O 1
ATOM 1017 N N . ASP A 1 131 ? 5.621 -11.325 1.866 1.00 92.38 131 ASP A N 1
ATOM 1018 C CA . ASP A 1 131 ? 6.486 -12.362 2.412 1.00 92.38 131 ASP A CA 1
ATOM 1019 C C . ASP A 1 131 ? 7.944 -12.230 1.967 1.00 92.38 131 ASP A C 1
ATOM 1021 O O . ASP A 1 131 ? 8.372 -11.239 1.371 1.00 92.38 131 ASP A O 1
ATOM 1025 N N . GLU A 1 132 ? 8.719 -13.268 2.273 1.00 92.31 132 GLU A N 1
ATOM 1026 C CA . GLU A 1 132 ? 10.143 -13.375 1.977 1.00 92.31 132 GLU A CA 1
ATOM 1027 C C . GLU A 1 132 ? 10.485 -13.189 0.492 1.00 92.31 132 GLU A C 1
ATOM 1029 O O . GLU A 1 132 ? 11.624 -12.845 0.164 1.00 92.31 132 GLU A O 1
ATOM 1034 N N . THR A 1 133 ? 9.519 -13.381 -0.413 1.00 91.81 133 THR A N 1
ATOM 1035 C CA . THR A 1 133 ? 9.727 -13.179 -1.847 1.00 91.81 133 THR A CA 1
ATOM 1036 C C . THR A 1 133 ? 10.012 -11.727 -2.193 1.00 91.81 133 THR A C 1
ATOM 1038 O O . THR A 1 133 ? 10.699 -11.518 -3.185 1.00 91.81 133 THR A O 1
ATOM 1041 N N . LEU A 1 134 ? 9.587 -10.733 -1.399 1.00 92.94 134 LEU A N 1
ATOM 1042 C CA . LEU A 1 134 ? 9.888 -9.314 -1.653 1.00 92.94 134 LEU A CA 1
ATOM 1043 C C . LEU A 1 134 ? 11.398 -9.045 -1.713 1.00 92.94 134 LEU A C 1
ATOM 1045 O O . LEU A 1 134 ? 11.852 -8.236 -2.514 1.00 92.94 134 LEU A O 1
ATOM 1049 N N . TRP A 1 135 ? 12.175 -9.750 -0.892 1.00 92.06 135 TRP A N 1
ATOM 1050 C CA . TRP A 1 135 ? 13.602 -9.480 -0.691 1.00 92.06 135 TRP A CA 1
ATOM 1051 C C . TRP A 1 135 ? 14.515 -10.190 -1.689 1.00 92.06 135 TRP A C 1
ATOM 1053 O O . TRP A 1 135 ? 15.732 -10.029 -1.643 1.00 92.06 135 TRP A O 1
ATOM 1063 N N . GLN A 1 136 ? 13.953 -11.014 -2.570 1.00 90.00 136 GLN A N 1
ATOM 1064 C CA . GLN A 1 136 ? 14.715 -11.681 -3.623 1.00 90.00 136 GLN A CA 1
ATOM 1065 C C . GLN A 1 136 ? 15.011 -10.698 -4.762 1.00 90.00 136 GLN A C 1
ATOM 1067 O O . GLN A 1 136 ? 14.289 -9.720 -4.934 1.00 90.00 136 GLN A O 1
ATOM 1072 N N . ALA A 1 137 ? 16.021 -10.959 -5.590 1.00 82.38 137 ALA A N 1
ATOM 1073 C CA . ALA A 1 137 ? 16.279 -10.116 -6.759 1.00 82.38 137 ALA A CA 1
ATOM 1074 C C . ALA A 1 137 ? 15.052 -10.069 -7.689 1.00 82.38 137 ALA A C 1
ATOM 1076 O O . ALA A 1 137 ? 14.478 -11.112 -8.019 1.00 82.38 137 ALA A O 1
ATOM 1077 N N . ASP A 1 138 ? 14.651 -8.864 -8.096 1.00 81.00 138 ASP A N 1
ATOM 1078 C CA . ASP A 1 138 ? 13.571 -8.689 -9.063 1.00 81.00 138 ASP A CA 1
ATOM 1079 C C . ASP A 1 138 ? 14.062 -9.064 -10.467 1.00 81.00 138 ASP A C 1
ATOM 1081 O O . ASP A 1 138 ? 15.170 -8.716 -10.888 1.00 81.00 138 ASP A O 1
ATOM 1085 N N . LYS A 1 139 ? 13.237 -9.817 -11.189 1.00 76.44 139 LYS A N 1
ATOM 1086 C CA . LYS A 1 139 ? 13.535 -10.263 -12.552 1.00 76.44 139 LYS A CA 1
ATOM 1087 C C . LYS A 1 139 ? 12.980 -9.312 -13.611 1.00 76.44 139 LYS A C 1
ATOM 1089 O O . LYS A 1 139 ? 13.420 -9.407 -14.753 1.00 76.44 139 LYS A O 1
ATOM 1094 N N . VAL A 1 140 ? 12.029 -8.455 -13.240 1.00 77.31 140 VAL A N 1
ATOM 1095 C CA . VAL A 1 140 ? 11.317 -7.529 -14.124 1.00 77.31 140 VAL A CA 1
ATOM 1096 C C . VAL A 1 140 ? 11.924 -6.138 -13.999 1.00 77.31 140 VAL A C 1
ATOM 1098 O O . VAL A 1 140 ? 12.464 -5.629 -14.976 1.00 77.31 140 VAL A O 1
ATOM 1101 N N . PHE A 1 141 ? 11.922 -5.560 -12.796 1.00 78.19 141 PHE A N 1
ATOM 1102 C CA . PHE A 1 141 ? 12.439 -4.212 -12.571 1.00 78.19 141 PHE A CA 1
ATOM 1103 C C . PHE A 1 141 ? 13.734 -4.232 -11.766 1.00 78.19 141 PHE A C 1
ATOM 1105 O O . PHE A 1 141 ? 13.737 -4.448 -10.556 1.00 78.19 141 PHE A O 1
ATOM 1112 N N . ARG A 1 142 ? 14.864 -3.982 -12.428 1.00 74.06 142 ARG A N 1
ATOM 1113 C CA . ARG A 1 142 ? 16.162 -3.895 -11.748 1.00 74.06 142 ARG A CA 1
ATOM 1114 C C . ARG A 1 142 ? 16.413 -2.458 -11.301 1.00 74.06 142 ARG A C 1
ATOM 1116 O O . ARG A 1 142 ? 16.592 -1.571 -12.129 1.00 74.06 142 ARG A O 1
ATOM 1123 N N . GLY A 1 143 ? 16.431 -2.244 -9.988 1.00 73.56 143 GLY A N 1
ATOM 1124 C CA . GLY A 1 143 ? 16.809 -0.979 -9.364 1.00 73.56 143 GLY A CA 1
ATOM 1125 C C . GLY A 1 143 ? 18.182 -1.077 -8.686 1.00 73.56 143 GLY A C 1
ATOM 1126 O O . GLY A 1 143 ? 18.576 -2.166 -8.274 1.00 73.56 143 GLY A O 1
ATOM 1127 N N . PRO A 1 144 ? 18.921 0.033 -8.556 1.00 78.62 144 PRO A N 1
ATOM 1128 C CA . PRO A 1 144 ? 20.161 0.055 -7.796 1.00 78.62 144 PRO A CA 1
ATOM 1129 C C . PRO A 1 144 ? 19.875 -0.001 -6.284 1.00 78.62 144 PRO A C 1
ATOM 1131 O O . PRO A 1 144 ? 19.028 0.736 -5.775 1.00 78.62 144 PRO A O 1
ATOM 1134 N N . ASP A 1 145 ? 20.594 -0.872 -5.566 1.00 81.31 145 ASP A N 1
ATOM 1135 C CA . ASP A 1 145 ? 20.318 -1.244 -4.164 1.00 81.31 145 ASP A CA 1
ATOM 1136 C C . ASP A 1 145 ? 20.225 -0.050 -3.201 1.00 81.31 145 ASP A C 1
ATOM 1138 O O . ASP A 1 145 ? 19.475 -0.079 -2.232 1.00 81.31 145 ASP A O 1
ATOM 1142 N N . ASN A 1 146 ? 20.949 1.036 -3.474 1.00 81.69 146 ASN A N 1
ATOM 1143 C CA . ASN A 1 146 ? 20.964 2.248 -2.651 1.00 81.69 146 ASN A CA 1
ATOM 1144 C C . ASN A 1 146 ? 19.662 3.072 -2.698 1.00 81.69 146 ASN A C 1
ATOM 1146 O O . ASN A 1 146 ? 19.534 4.039 -1.938 1.00 81.69 146 ASN A O 1
ATOM 1150 N N . PHE A 1 147 ? 18.729 2.723 -3.584 1.00 83.75 147 PHE A N 1
ATOM 1151 C CA . PHE A 1 147 ? 17.380 3.293 -3.644 1.00 83.75 147 PHE A CA 1
ATOM 1152 C C . PHE A 1 147 ? 16.310 2.335 -3.112 1.00 83.75 147 PHE A C 1
ATOM 1154 O O . PHE A 1 147 ? 15.180 2.758 -2.884 1.00 83.75 147 PHE A O 1
ATOM 1161 N N . LEU A 1 148 ? 16.637 1.057 -2.917 1.00 88.75 148 LEU A N 1
ATOM 1162 C CA . LEU A 1 148 ? 15.668 0.044 -2.524 1.00 88.75 148 LEU A CA 1
ATOM 1163 C C . LEU A 1 148 ? 15.645 -0.103 -0.995 1.00 88.75 148 LEU A C 1
ATOM 1165 O O . LEU A 1 148 ? 16.699 -0.281 -0.379 1.00 88.75 148 LEU A O 1
ATOM 1169 N N . PRO A 1 149 ? 14.463 -0.066 -0.353 1.00 91.06 149 PRO A N 1
ATOM 1170 C CA . PRO A 1 149 ? 14.340 -0.430 1.050 1.00 91.06 149 PRO A CA 1
ATOM 1171 C C . PRO A 1 149 ? 14.816 -1.858 1.303 1.00 91.06 149 PRO A C 1
ATOM 1173 O O . PRO A 1 149 ? 14.614 -2.758 0.483 1.00 91.06 149 PRO A O 1
ATOM 1176 N N . ASN A 1 150 ? 15.388 -2.074 2.483 1.00 91.12 150 ASN A N 1
ATOM 1177 C CA . ASN A 1 150 ? 15.733 -3.397 2.982 1.00 91.12 150 ASN A CA 1
ATOM 1178 C C . ASN A 1 150 ? 14.767 -3.795 4.112 1.00 91.12 150 ASN A C 1
ATOM 1180 O O . ASN A 1 150 ? 13.817 -3.077 4.426 1.00 91.12 150 ASN A O 1
ATOM 1184 N N . ARG A 1 151 ? 14.997 -4.958 4.730 1.00 93.06 151 ARG A N 1
ATOM 1185 C CA . ARG A 1 151 ? 14.139 -5.461 5.816 1.00 93.06 151 ARG A CA 1
ATOM 1186 C C . ARG A 1 151 ? 14.062 -4.519 7.010 1.00 93.06 151 ARG A C 1
ATOM 1188 O O . ARG A 1 151 ? 13.006 -4.405 7.622 1.00 93.06 151 ARG A O 1
ATOM 1195 N N . GLU A 1 152 ? 15.181 -3.893 7.351 1.00 92.44 152 GLU A N 1
ATOM 1196 C CA . GLU A 1 152 ? 15.307 -3.029 8.523 1.00 92.44 152 GLU A CA 1
ATOM 1197 C C . GLU A 1 152 ? 14.593 -1.697 8.291 1.00 92.44 152 GLU A C 1
ATOM 1199 O O . GLU A 1 152 ? 13.950 -1.184 9.199 1.00 92.44 152 GLU A O 1
ATOM 1204 N N . THR A 1 153 ? 14.628 -1.184 7.059 1.00 91.81 153 THR A N 1
ATOM 1205 C CA . THR A 1 153 ? 14.007 0.093 6.677 1.00 91.81 153 THR A CA 1
ATOM 1206 C C . THR A 1 153 ? 12.602 -0.051 6.093 1.00 91.81 153 THR A C 1
ATOM 1208 O O . THR A 1 153 ? 12.019 0.931 5.640 1.00 91.81 153 THR A O 1
ATOM 1211 N N . PHE A 1 154 ? 12.024 -1.257 6.096 1.00 94.25 154 PHE A N 1
ATOM 1212 C CA . PHE A 1 154 ? 10.735 -1.521 5.453 1.00 94.25 154 PHE A CA 1
ATOM 1213 C C . PHE A 1 154 ? 9.586 -0.712 6.058 1.00 94.25 154 PHE A C 1
ATOM 1215 O O . PHE A 1 154 ? 8.802 -0.111 5.328 1.00 94.25 154 PHE A O 1
ATOM 1222 N N . ASP A 1 155 ? 9.475 -0.693 7.389 1.00 93.12 155 ASP A N 1
ATOM 1223 C CA . ASP A 1 155 ? 8.376 0.004 8.071 1.00 93.12 155 ASP A CA 1
ATOM 1224 C C . ASP A 1 155 ? 8.471 1.522 7.874 1.00 93.12 155 ASP A C 1
ATOM 1226 O O . ASP A 1 155 ? 7.458 2.173 7.601 1.00 93.12 155 ASP A O 1
ATOM 1230 N N . ASP A 1 156 ? 9.695 2.054 7.923 1.00 92.25 156 ASP A N 1
ATOM 1231 C CA . ASP A 1 156 ? 9.995 3.462 7.668 1.00 92.25 156 ASP A CA 1
ATOM 1232 C C . ASP A 1 156 ? 9.673 3.837 6.220 1.00 92.25 156 ASP A C 1
ATOM 1234 O O . ASP A 1 156 ? 9.014 4.845 5.976 1.00 92.25 156 ASP A O 1
ATOM 1238 N N . ALA A 1 157 ? 10.037 2.987 5.256 1.00 93.31 157 ALA A N 1
ATOM 1239 C CA . ALA A 1 157 ? 9.707 3.196 3.851 1.00 93.31 157 ALA A CA 1
ATOM 1240 C C . ALA A 1 157 ? 8.187 3.250 3.628 1.00 93.31 157 ALA A C 1
ATOM 1242 O O . ALA A 1 157 ? 7.697 4.129 2.923 1.00 93.31 157 ALA A O 1
ATOM 1243 N N . LEU A 1 158 ? 7.410 2.366 4.265 1.00 94.44 158 LEU A N 1
ATOM 1244 C CA . LEU A 1 158 ? 5.947 2.420 4.169 1.00 94.44 158 LEU A CA 1
ATOM 1245 C C . LEU A 1 158 ? 5.350 3.652 4.871 1.00 94.44 158 LEU A C 1
ATOM 1247 O O . LEU A 1 158 ? 4.310 4.163 4.442 1.00 94.44 158 LEU A O 1
ATOM 1251 N N . ALA A 1 159 ? 5.965 4.118 5.961 1.00 91.69 159 ALA A N 1
ATOM 1252 C CA . ALA A 1 159 ? 5.571 5.356 6.629 1.00 91.69 159 ALA A CA 1
ATOM 1253 C C . ALA A 1 159 ? 5.850 6.583 5.747 1.00 91.69 159 ALA A C 1
ATOM 1255 O O . ALA A 1 159 ? 4.997 7.472 5.659 1.00 91.69 159 ALA A O 1
ATOM 1256 N N . GLU A 1 160 ? 6.983 6.595 5.048 1.00 91.31 160 GLU A N 1
ATOM 1257 C CA . GLU A 1 160 ? 7.336 7.640 4.089 1.00 91.31 160 GLU A CA 1
ATOM 1258 C C . GLU A 1 160 ? 6.343 7.660 2.927 1.00 91.31 160 GLU A C 1
ATOM 1260 O O . GLU A 1 160 ? 5.765 8.705 2.652 1.00 91.31 160 GLU A O 1
ATOM 1265 N N . VAL A 1 161 ? 6.004 6.500 2.349 1.00 92.94 161 VAL A N 1
ATOM 1266 C CA . VAL A 1 161 ? 4.960 6.391 1.310 1.00 92.94 161 VAL A CA 1
ATOM 1267 C C . VAL A 1 161 ? 3.647 7.039 1.748 1.00 92.94 161 VAL A C 1
ATOM 1269 O O . VAL A 1 161 ? 3.050 7.808 0.994 1.00 92.94 161 VAL A O 1
ATOM 1272 N N . CYS A 1 162 ? 3.199 6.768 2.978 1.00 90.06 162 CYS A N 1
ATOM 1273 C CA . CYS A 1 162 ? 1.979 7.372 3.516 1.00 90.06 162 CYS A CA 1
ATOM 1274 C C . CYS A 1 162 ? 2.105 8.895 3.665 1.00 90.06 162 CYS A C 1
ATOM 1276 O O . CYS A 1 162 ? 1.164 9.628 3.354 1.00 90.06 162 CYS A O 1
ATOM 1278 N N . THR A 1 163 ? 3.253 9.363 4.153 1.00 89.38 163 THR A N 1
ATOM 1279 C CA . THR A 1 163 ? 3.528 10.784 4.392 1.00 89.38 163 THR A CA 1
ATOM 1280 C C . THR A 1 163 ? 3.580 11.554 3.078 1.00 89.38 163 THR A C 1
ATOM 1282 O O . THR A 1 163 ? 2.857 12.541 2.919 1.00 89.38 163 THR A O 1
ATOM 1285 N N . THR A 1 164 ? 4.353 11.071 2.105 1.00 88.75 164 THR A N 1
ATOM 1286 C CA . THR A 1 164 ? 4.468 11.693 0.785 1.00 88.75 164 THR A CA 1
ATOM 1287 C C . THR A 1 164 ? 3.142 11.668 0.050 1.00 88.75 164 THR A C 1
ATOM 1289 O O . THR A 1 164 ? 2.749 12.689 -0.503 1.00 88.75 164 THR A O 1
ATOM 1292 N N . ARG A 1 165 ? 2.389 10.562 0.105 1.00 88.31 165 ARG A N 1
ATOM 1293 C CA . ARG A 1 165 ? 1.050 10.515 -0.491 1.00 88.31 165 ARG A CA 1
ATOM 1294 C C . ARG A 1 165 ? 0.112 11.547 0.124 1.00 88.31 165 ARG A C 1
ATOM 1296 O O . ARG A 1 165 ? -0.615 12.229 -0.594 1.00 88.31 165 ARG A O 1
ATOM 1303 N N . GLY A 1 166 ? 0.133 11.696 1.448 1.00 85.75 166 GLY A N 1
ATOM 1304 C CA . GLY A 1 166 ? -0.626 12.746 2.127 1.00 85.75 166 GLY A CA 1
ATOM 1305 C C . GLY A 1 166 ? -0.251 14.144 1.627 1.00 85.75 166 GLY A C 1
ATOM 1306 O O . GLY A 1 166 ? -1.135 14.948 1.331 1.00 85.75 166 GLY A O 1
ATOM 1307 N N . ALA A 1 167 ? 1.046 14.420 1.472 1.00 85.44 167 ALA A N 1
ATOM 1308 C CA . ALA A 1 167 ? 1.543 15.691 0.951 1.00 85.44 167 ALA A CA 1
ATOM 1309 C C . ALA A 1 167 ? 1.179 15.915 -0.530 1.00 85.44 167 ALA A C 1
ATOM 1311 O O . ALA A 1 167 ? 0.774 17.017 -0.896 1.00 85.44 167 ALA A O 1
ATOM 1312 N N . ALA A 1 168 ? 1.244 14.885 -1.371 1.00 84.81 168 ALA A N 1
ATOM 1313 C CA . ALA A 1 168 ? 0.879 14.972 -2.782 1.00 84.81 168 ALA A CA 1
ATOM 1314 C C . ALA A 1 168 ? -0.602 15.304 -2.969 1.00 84.81 168 ALA A C 1
ATOM 1316 O O . ALA A 1 168 ? -0.945 16.233 -3.700 1.00 84.81 168 ALA A O 1
ATOM 1317 N N . VAL A 1 169 ? -1.479 14.606 -2.248 1.00 83.44 169 VAL A N 1
ATOM 1318 C CA . VAL A 1 169 ? -2.931 14.781 -2.371 1.00 83.44 169 VAL A CA 1
ATOM 1319 C C . VAL A 1 169 ? -3.412 16.088 -1.738 1.00 83.44 169 VAL A C 1
ATOM 1321 O O . VAL A 1 169 ? -4.288 16.748 -2.295 1.00 83.44 169 VAL A O 1
ATOM 1324 N N . HIS A 1 170 ? -2.874 16.472 -0.577 1.00 82.50 170 HIS A N 1
ATOM 1325 C CA . HIS A 1 170 ? -3.408 17.602 0.194 1.00 82.50 170 HIS A CA 1
ATOM 1326 C C . HIS A 1 170 ? -2.611 18.899 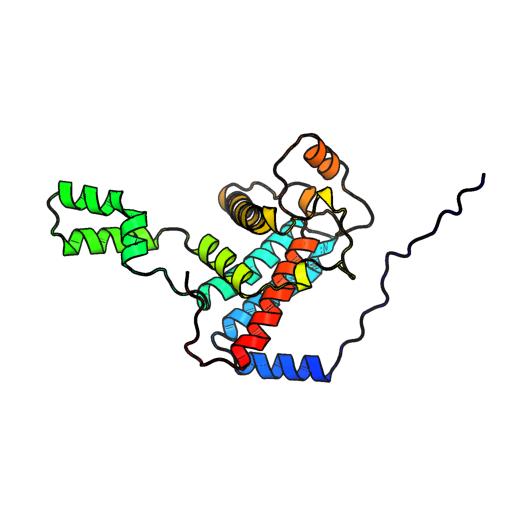0.055 1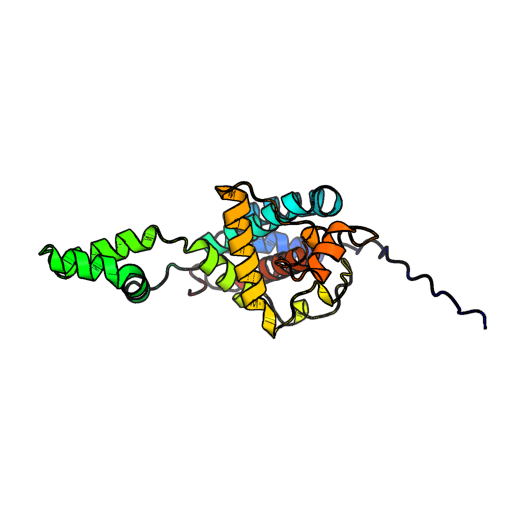.00 82.50 170 HIS A C 1
ATOM 1328 O O . HIS A 1 170 ? -3.187 19.974 0.203 1.00 82.50 170 HIS A O 1
ATOM 1334 N N . ALA A 1 171 ? -1.309 18.815 -0.216 1.00 82.31 171 ALA A N 1
ATOM 1335 C CA . ALA A 1 171 ? -0.427 19.973 -0.342 1.00 82.31 171 ALA A CA 1
ATOM 1336 C C . ALA A 1 171 ? 0.100 20.179 -1.774 1.00 82.31 171 ALA A C 1
ATOM 1338 O O . ALA A 1 171 ? 0.794 21.163 -2.020 1.00 82.31 171 ALA A O 1
ATOM 1339 N N . GLY A 1 172 ? -0.229 19.287 -2.719 1.00 81.12 172 GLY A N 1
ATOM 1340 C CA . GLY A 1 172 ? 0.218 19.382 -4.111 1.00 81.12 172 GLY A CA 1
ATOM 1341 C C . GLY A 1 172 ? 1.725 19.169 -4.290 1.00 81.12 172 GLY A C 1
ATOM 1342 O O . GLY A 1 172 ? 2.290 19.624 -5.282 1.00 81.12 172 GLY A O 1
ATOM 1343 N N . VAL A 1 173 ? 2.389 18.521 -3.327 1.00 82.94 173 VAL A N 1
ATOM 1344 C CA . VAL A 1 173 ? 3.836 18.263 -3.368 1.00 82.94 173 VAL A CA 1
ATOM 1345 C C . VAL A 1 173 ? 4.098 16.953 -4.114 1.00 82.94 173 VAL A C 1
ATOM 1347 O O . VAL A 1 173 ? 3.683 15.895 -3.657 1.00 82.94 173 VAL A O 1
ATOM 1350 N N . GLY A 1 174 ? 4.784 17.006 -5.258 1.00 80.12 174 GLY A N 1
ATOM 1351 C CA . GLY A 1 174 ? 5.133 15.802 -6.025 1.00 80.12 174 GLY A CA 1
ATOM 1352 C C . GLY A 1 174 ? 6.044 14.830 -5.258 1.00 80.12 174 GLY A C 1
ATOM 1353 O O . GLY A 1 174 ? 6.730 15.218 -4.316 1.00 80.12 174 GLY A O 1
ATOM 1354 N N . TYR A 1 175 ? 6.089 13.567 -5.693 1.00 79.88 175 TYR A N 1
ATOM 1355 C CA . TYR A 1 175 ? 6.813 12.478 -5.017 1.00 79.88 175 TYR A CA 1
ATOM 1356 C C . TYR A 1 175 ? 8.356 12.535 -5.110 1.00 79.88 175 TYR A C 1
ATOM 1358 O O . TYR A 1 175 ? 9.033 11.685 -4.533 1.00 79.88 175 TYR A O 1
ATOM 1366 N N . GLY A 1 176 ? 8.922 13.528 -5.802 1.00 82.38 176 GLY A N 1
ATOM 1367 C CA . GLY A 1 176 ? 10.365 13.639 -6.053 1.00 82.38 176 GLY A CA 1
ATOM 1368 C C . GLY A 1 176 ? 10.844 12.788 -7.234 1.00 82.38 176 GLY A C 1
ATOM 1369 O O . GLY A 1 176 ? 10.111 11.946 -7.759 1.00 82.38 176 GLY A O 1
ATOM 1370 N N . ALA A 1 177 ? 12.079 13.019 -7.685 1.00 84.12 177 ALA A N 1
ATOM 1371 C CA . ALA A 1 177 ? 12.617 12.359 -8.878 1.00 84.12 177 ALA A CA 1
ATOM 1372 C C . ALA A 1 177 ? 12.989 10.885 -8.633 1.00 84.12 177 ALA A C 1
ATOM 1374 O O . ALA A 1 177 ? 12.959 10.069 -9.558 1.00 84.12 177 ALA A O 1
ATOM 1375 N N . SER A 1 178 ? 13.311 10.527 -7.386 1.00 86.19 178 SER A N 1
ATOM 1376 C CA . SER A 1 178 ? 13.655 9.155 -6.979 1.00 86.19 178 SER A CA 1
ATOM 1377 C C . SER A 1 178 ? 12.571 8.106 -7.269 1.00 86.19 178 SER A C 1
ATOM 1379 O O . SER A 1 178 ? 12.899 6.935 -7.473 1.00 86.19 178 SER A O 1
ATOM 1381 N N . VAL A 1 179 ? 11.300 8.505 -7.385 1.00 88.31 179 VAL A N 1
ATOM 1382 C CA . VAL A 1 179 ? 10.199 7.586 -7.713 1.00 88.31 179 VAL A CA 1
ATOM 1383 C C . VAL A 1 179 ? 10.343 6.949 -9.097 1.00 88.31 179 VAL A C 1
ATOM 1385 O O . VAL A 1 179 ? 9.978 5.786 -9.264 1.00 88.31 179 VAL A O 1
ATOM 1388 N N . GLY A 1 180 ? 10.924 7.652 -10.071 1.00 85.38 180 GLY A N 1
ATOM 1389 C CA . GLY A 1 180 ? 11.143 7.129 -11.425 1.00 85.38 180 GLY A CA 1
ATOM 1390 C C . GLY A 1 180 ? 12.329 6.166 -11.556 1.00 85.38 180 GLY A C 1
ATOM 1391 O O . GLY A 1 180 ? 12.626 5.693 -12.650 1.00 85.38 180 GLY A O 1
ATOM 1392 N N . VAL A 1 181 ? 13.061 5.872 -10.479 1.00 84.94 181 VAL A N 1
ATOM 1393 C CA . VAL A 1 181 ? 14.235 4.994 -10.571 1.00 84.94 181 VAL A CA 1
ATOM 1394 C C . VAL A 1 181 ? 13.814 3.561 -10.929 1.00 84.94 181 VAL A C 1
ATOM 1396 O O . VAL A 1 181 ? 12.948 2.952 -10.302 1.00 84.94 181 VAL A O 1
ATOM 1399 N N . GLY A 1 182 ? 14.451 3.002 -11.958 1.00 81.56 182 GLY A N 1
ATOM 1400 C CA . GLY A 1 182 ? 14.199 1.637 -12.429 1.00 81.56 182 GLY A CA 1
ATOM 1401 C C . GLY A 1 182 ? 13.013 1.483 -13.388 1.00 81.56 182 GLY A C 1
ATOM 1402 O O . GLY A 1 182 ? 12.829 0.382 -13.899 1.00 81.56 182 GLY A O 1
ATOM 1403 N N . SER A 1 183 ? 12.235 2.539 -13.670 1.00 80.31 183 SER A N 1
ATOM 1404 C CA . SER A 1 183 ? 11.183 2.497 -14.704 1.00 80.31 183 SER A CA 1
ATOM 1405 C C . SER A 1 183 ? 11.706 2.750 -16.125 1.00 80.31 183 SER A C 1
ATOM 1407 O O . SER A 1 183 ? 10.974 2.576 -17.092 1.00 80.31 183 SER A O 1
ATOM 1409 N N . GLY A 1 184 ? 12.975 3.142 -16.266 1.00 77.25 184 GLY A N 1
ATOM 1410 C CA . GLY A 1 184 ? 13.634 3.385 -17.546 1.00 77.25 184 GLY A CA 1
ATOM 1411 C C . GLY A 1 184 ? 15.097 2.939 -17.548 1.00 77.25 184 GLY A C 1
ATOM 1412 O O . GLY A 1 184 ? 15.610 2.394 -16.574 1.00 77.25 184 GLY A O 1
ATOM 1413 N N . TRP A 1 185 ? 15.789 3.195 -18.660 1.00 71.19 185 TRP A N 1
ATOM 1414 C CA . TRP A 1 185 ? 17.149 2.696 -18.918 1.00 71.19 185 TRP A CA 1
ATOM 1415 C C . TRP A 1 185 ? 18.245 3.383 -18.087 1.00 71.19 185 TRP A C 1
ATOM 1417 O O . TRP A 1 185 ? 19.377 2.904 -18.046 1.00 71.19 185 TRP A O 1
ATOM 1427 N N . GLY A 1 186 ? 17.935 4.509 -17.444 1.00 77.94 186 GLY A N 1
ATOM 1428 C CA . GLY A 1 186 ? 18.889 5.299 -16.673 1.00 77.94 186 GLY A CA 1
ATOM 1429 C C . GLY A 1 186 ? 18.292 5.838 -15.378 1.00 77.94 186 GLY A C 1
ATOM 1430 O O . GLY A 1 186 ? 17.079 5.851 -15.187 1.00 77.94 186 GLY A O 1
ATOM 1431 N N . ILE A 1 187 ? 19.171 6.297 -14.489 1.00 82.25 187 ILE A N 1
ATOM 1432 C CA . ILE A 1 187 ? 18.793 7.002 -13.262 1.00 82.25 187 ILE A CA 1
ATOM 1433 C C . ILE A 1 187 ? 18.645 8.491 -13.613 1.00 82.25 187 ILE A C 1
ATOM 1435 O O . ILE A 1 187 ? 19.606 9.060 -14.140 1.00 82.25 187 ILE A O 1
ATOM 1439 N N . PRO A 1 188 ? 17.498 9.139 -13.328 1.00 81.19 188 PRO A N 1
ATOM 1440 C CA . PRO A 1 188 ? 17.354 10.583 -13.511 1.00 81.19 188 PRO A CA 1
ATOM 1441 C C . PRO A 1 188 ? 18.446 11.352 -12.751 1.00 81.19 188 PRO A C 1
ATOM 1443 O O . PRO A 1 188 ? 18.777 11.009 -11.613 1.00 81.19 188 PRO A O 1
ATOM 1446 N N . ALA A 1 189 ? 19.017 12.396 -13.356 1.00 83.44 189 ALA A N 1
ATOM 1447 C CA . ALA A 1 189 ? 20.107 13.160 -12.740 1.00 83.44 189 ALA A CA 1
ATOM 1448 C C . ALA A 1 189 ? 19.659 13.829 -11.429 1.00 83.44 189 ALA A C 1
ATOM 1450 O O . ALA A 1 189 ? 20.409 13.879 -10.453 1.00 83.44 189 ALA A O 1
ATOM 1451 N N . GLU A 1 190 ? 18.406 14.271 -11.391 1.00 83.25 190 GLU A N 1
ATOM 1452 C CA . GLU A 1 190 ? 17.730 14.836 -10.230 1.00 83.25 190 GLU A CA 1
ATOM 1453 C C . GLU A 1 190 ? 17.634 13.806 -9.099 1.00 83.25 190 GLU A C 1
ATOM 1455 O O . GLU A 1 190 ? 17.953 14.124 -7.958 1.00 83.25 190 GLU A O 1
ATOM 1460 N N . ALA A 1 191 ? 17.306 12.548 -9.419 1.00 82.81 191 ALA A N 1
ATOM 1461 C CA . ALA A 1 191 ? 17.245 11.463 -8.439 1.00 82.81 191 ALA A CA 1
ATOM 1462 C C . ALA A 1 191 ? 18.628 11.149 -7.846 1.00 82.81 191 ALA A C 1
ATOM 1464 O O . ALA A 1 191 ? 18.755 10.873 -6.651 1.00 82.81 191 ALA A O 1
ATOM 1465 N N . LEU A 1 192 ? 19.686 11.217 -8.661 1.00 82.50 192 LEU A N 1
ATOM 1466 C CA . LEU A 1 192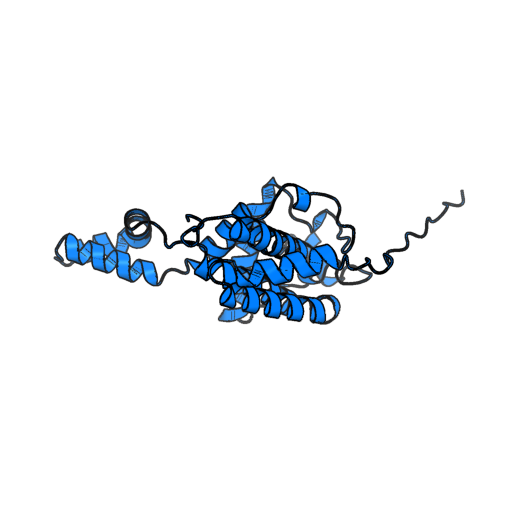 ? 21.059 11.061 -8.179 1.00 82.50 192 LEU A CA 1
ATOM 1467 C C . LEU A 1 192 ? 21.459 12.222 -7.258 1.00 82.50 192 LEU A C 1
ATOM 1469 O O . LEU A 1 192 ? 22.057 11.996 -6.207 1.00 82.50 192 LEU A O 1
ATOM 1473 N N . HIS A 1 193 ? 21.107 13.453 -7.628 1.00 82.62 193 HIS A N 1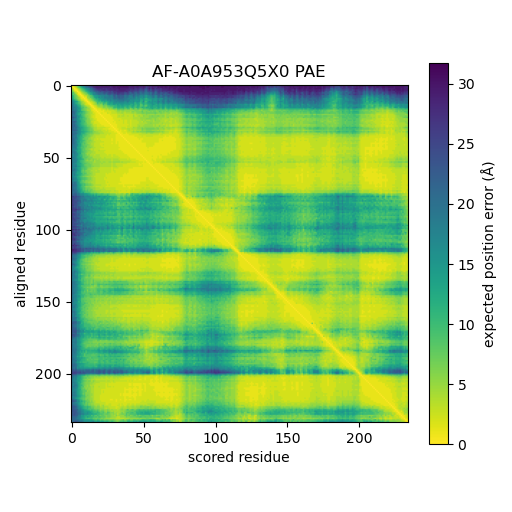
ATOM 1474 C CA . HIS A 1 193 ? 21.371 14.632 -6.810 1.00 82.62 193 HIS A CA 1
ATOM 1475 C C . HIS A 1 193 ? 20.628 14.574 -5.467 1.00 82.62 193 HIS A C 1
ATOM 1477 O O . HIS A 1 193 ? 21.249 14.769 -4.423 1.00 82.62 193 HIS A O 1
ATOM 1483 N N . GLU A 1 194 ? 19.337 14.232 -5.470 1.00 80.62 194 GLU A N 1
ATOM 1484 C CA . GLU A 1 194 ? 18.538 14.001 -4.257 1.00 80.62 194 GLU A CA 1
ATOM 1485 C C . GLU A 1 194 ? 19.194 12.949 -3.351 1.00 80.62 194 GLU A C 1
ATOM 1487 O O . GLU A 1 194 ? 19.328 13.152 -2.139 1.00 80.62 194 GLU A O 1
ATOM 1492 N N . ALA A 1 195 ? 19.665 11.844 -3.940 1.00 78.00 195 ALA A N 1
ATOM 1493 C CA . ALA A 1 195 ? 20.283 10.757 -3.197 1.00 78.00 195 ALA A CA 1
ATOM 1494 C C . ALA A 1 195 ? 21.626 11.130 -2.557 1.00 78.00 195 ALA A C 1
ATOM 1496 O O . ALA A 1 195 ? 21.923 10.626 -1.469 1.00 78.00 195 ALA A O 1
ATOM 1497 N N . LEU A 1 196 ? 22.419 11.985 -3.210 1.00 78.31 196 LEU A N 1
ATOM 1498 C CA . LEU A 1 196 ? 23.701 12.488 -2.706 1.00 78.31 196 LEU A CA 1
ATOM 1499 C C . LEU A 1 196 ? 23.524 13.584 -1.649 1.00 78.31 196 LEU A C 1
ATOM 1501 O O . LEU A 1 196 ? 24.320 13.667 -0.718 1.00 78.31 196 LEU A O 1
ATOM 1505 N N . SER A 1 197 ? 22.469 14.390 -1.767 1.00 77.38 197 SER A N 1
ATOM 1506 C CA . SER A 1 197 ? 22.149 15.481 -0.838 1.00 77.38 197 SER A CA 1
ATOM 1507 C C . SER A 1 197 ? 21.413 15.012 0.427 1.00 77.38 197 SER A C 1
ATOM 1509 O O . SER A 1 197 ? 21.077 15.836 1.274 1.00 77.38 197 SER A O 1
ATOM 1511 N N . GLY A 1 198 ? 21.149 13.707 0.573 1.00 67.62 198 GLY A N 1
ATOM 1512 C CA . GLY A 1 198 ? 20.460 13.145 1.741 1.00 67.62 198 GLY A CA 1
ATOM 1513 C C . GLY A 1 198 ? 18.972 13.504 1.827 1.00 67.62 198 GLY A C 1
ATOM 1514 O O . GLY A 1 198 ? 18.419 13.511 2.924 1.00 67.62 198 GLY A O 1
ATOM 1515 N N . GLY A 1 199 ? 18.334 13.824 0.694 1.00 64.56 199 GLY A N 1
ATOM 1516 C CA . GLY A 1 199 ? 16.897 14.105 0.631 1.00 64.56 199 GLY A CA 1
ATOM 1517 C C . GLY A 1 199 ? 16.035 12.900 1.026 1.00 64.56 199 GLY A C 1
ATOM 1518 O O . GLY A 1 199 ? 16.531 11.773 1.099 1.00 64.56 199 GLY A O 1
ATOM 1519 N N . SER A 1 200 ? 14.740 13.138 1.279 1.00 56.47 200 SER A N 1
ATOM 1520 C CA . SER A 1 200 ? 13.795 12.046 1.553 1.00 56.47 200 SER A CA 1
ATOM 1521 C C . SER A 1 200 ? 13.721 11.099 0.354 1.00 56.47 200 SER A C 1
ATOM 1523 O O . SER A 1 200 ? 13.542 11.539 -0.782 1.00 56.47 200 SER A O 1
ATOM 1525 N N . LYS A 1 201 ? 13.884 9.798 0.610 1.00 72.50 201 LYS A N 1
ATOM 1526 C CA . LYS A 1 201 ? 13.889 8.750 -0.413 1.00 72.50 201 LYS A CA 1
ATOM 1527 C C . LYS A 1 201 ? 12.601 7.953 -0.307 1.00 72.50 201 LYS A C 1
ATOM 1529 O O . LYS A 1 201 ? 12.570 6.886 0.305 1.00 72.50 201 LYS A O 1
ATOM 1534 N N . VAL A 1 202 ? 11.541 8.472 -0.914 1.00 87.75 202 VAL A N 1
ATOM 1535 C CA . VAL A 1 202 ? 10.390 7.633 -1.256 1.00 87.75 202 VAL A CA 1
ATOM 1536 C C . VAL A 1 202 ? 10.917 6.476 -2.100 1.00 87.75 202 VAL A C 1
ATOM 1538 O O . VAL A 1 202 ? 11.703 6.714 -3.024 1.00 87.75 202 VAL A O 1
ATOM 1541 N N . PRO A 1 203 ? 10.556 5.222 -1.792 1.00 91.38 203 PRO A N 1
ATOM 1542 C CA . PRO A 1 203 ? 11.099 4.113 -2.546 1.00 91.38 203 PRO A CA 1
ATOM 1543 C C . PRO A 1 203 ? 10.601 4.161 -3.995 1.00 91.38 203 PRO A C 1
ATOM 1545 O O . PRO A 1 203 ? 9.470 4.598 -4.219 1.00 91.38 203 PRO A O 1
ATOM 1548 N N . PRO A 1 204 ? 11.396 3.691 -4.971 1.00 92.44 204 PRO A N 1
ATOM 1549 C CA . PRO A 1 204 ? 11.031 3.757 -6.380 1.00 92.44 204 PRO A CA 1
ATOM 1550 C C . PRO A 1 204 ? 9.703 3.067 -6.707 1.00 92.44 204 PRO A C 1
ATOM 1552 O O . PRO A 1 204 ? 9.316 2.093 -6.050 1.00 92.44 204 PRO A O 1
ATOM 1555 N N . VAL A 1 205 ? 9.021 3.530 -7.762 1.00 93.31 205 VAL A N 1
ATOM 1556 C CA . VAL A 1 205 ? 7.724 2.981 -8.207 1.00 93.31 205 VAL A CA 1
ATOM 1557 C C . VAL A 1 205 ? 7.795 1.490 -8.489 1.00 93.31 205 VAL A C 1
ATOM 1559 O O . VAL A 1 205 ? 6.866 0.758 -8.177 1.00 93.31 205 VAL A O 1
ATOM 1562 N N . THR A 1 206 ? 8.921 1.031 -9.015 1.00 91.94 206 THR A N 1
ATOM 1563 C CA . THR A 1 206 ? 9.168 -0.367 -9.361 1.00 91.94 206 THR A CA 1
ATOM 1564 C C . THR A 1 206 ? 9.265 -1.270 -8.137 1.00 91.94 206 THR A C 1
ATOM 1566 O O . THR A 1 206 ? 8.704 -2.361 -8.118 1.00 91.94 206 THR A O 1
ATOM 1569 N N . TRP A 1 207 ? 9.902 -0.796 -7.065 1.00 93.38 207 TRP A N 1
ATOM 1570 C CA . TRP A 1 207 ? 9.904 -1.509 -5.791 1.00 93.38 207 TRP A CA 1
ATOM 1571 C C . TRP A 1 207 ? 8.499 -1.572 -5.194 1.00 93.38 207 TRP A C 1
ATOM 1573 O O . TRP A 1 207 ? 8.054 -2.624 -4.730 1.00 93.38 207 TRP A O 1
ATOM 1583 N N . PHE A 1 208 ? 7.784 -0.446 -5.214 1.00 95.50 208 PHE A N 1
ATOM 1584 C CA . PHE A 1 208 ? 6.455 -0.383 -4.624 1.00 95.50 208 PHE A CA 1
ATOM 1585 C C . PHE A 1 208 ? 5.409 -1.162 -5.439 1.00 95.50 208 PHE A C 1
ATO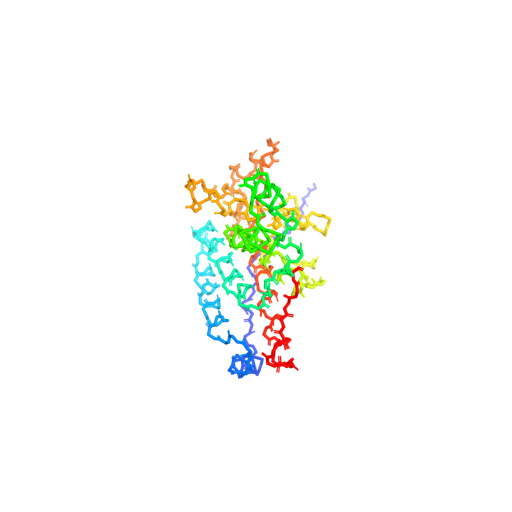M 1587 O O . PHE A 1 208 ? 4.494 -1.753 -4.866 1.00 95.50 208 PHE A O 1
ATOM 1594 N N . GLU A 1 209 ? 5.575 -1.245 -6.760 1.00 95.56 209 GLU A N 1
ATOM 1595 C CA . GLU A 1 209 ? 4.802 -2.124 -7.640 1.00 95.56 209 GLU A CA 1
ATOM 1596 C C . GLU A 1 209 ? 4.886 -3.565 -7.150 1.00 95.56 209 GLU A C 1
ATOM 1598 O O . GLU A 1 209 ? 3.848 -4.182 -6.907 1.00 95.56 209 GLU A O 1
ATOM 1603 N N . ARG A 1 210 ? 6.098 -4.063 -6.895 1.00 94.44 210 ARG A N 1
ATOM 1604 C CA . ARG A 1 210 ? 6.305 -5.417 -6.382 1.00 94.44 210 ARG A CA 1
ATOM 1605 C C . ARG A 1 210 ? 5.631 -5.633 -5.033 1.00 94.44 210 ARG A C 1
ATOM 1607 O O . ARG A 1 210 ? 4.996 -6.667 -4.825 1.00 94.44 210 ARG A O 1
ATOM 1614 N N . VAL A 1 211 ? 5.732 -4.664 -4.120 1.00 96.38 211 VAL A N 1
ATOM 1615 C CA . VAL A 1 211 ? 5.029 -4.699 -2.825 1.00 96.38 211 VAL A CA 1
ATOM 1616 C C . VAL A 1 211 ? 3.522 -4.845 -3.039 1.00 96.38 211 VAL A C 1
ATOM 1618 O O . VAL A 1 211 ? 2.899 -5.732 -2.451 1.00 96.38 211 VAL A O 1
ATOM 1621 N N . ALA A 1 212 ? 2.937 -4.015 -3.904 1.00 97.25 212 ALA A N 1
ATOM 1622 C CA . ALA A 1 212 ? 1.513 -4.052 -4.212 1.00 97.25 212 ALA A CA 1
ATOM 1623 C C . ALA A 1 212 ? 1.106 -5.372 -4.889 1.00 97.25 212 ALA A C 1
ATOM 1625 O O . ALA A 1 212 ? 0.104 -5.975 -4.504 1.00 97.25 212 ALA A O 1
ATOM 1626 N N . ASN A 1 213 ? 1.890 -5.853 -5.857 1.00 95.75 213 ASN A N 1
ATOM 1627 C CA . ASN A 1 213 ? 1.646 -7.104 -6.566 1.00 95.75 213 ASN A CA 1
ATOM 1628 C C . ASN A 1 213 ? 1.629 -8.301 -5.612 1.00 95.75 213 ASN A C 1
ATOM 1630 O O . ASN A 1 213 ? 0.682 -9.092 -5.641 1.00 95.75 213 ASN A O 1
ATOM 1634 N N . LEU A 1 214 ? 2.646 -8.416 -4.753 1.00 95.94 214 LEU A N 1
ATOM 1635 C CA . LEU A 1 214 ? 2.746 -9.490 -3.767 1.00 95.94 214 LEU A CA 1
ATOM 1636 C C . LEU A 1 214 ? 1.583 -9.427 -2.779 1.00 95.94 214 LEU A C 1
ATOM 1638 O O . LEU A 1 214 ? 0.904 -10.434 -2.580 1.00 95.94 214 LEU A O 1
ATOM 1642 N N . ALA A 1 215 ? 1.299 -8.243 -2.232 1.00 97.44 215 ALA A N 1
ATOM 1643 C CA . ALA A 1 215 ? 0.232 -8.070 -1.257 1.00 97.44 215 ALA A CA 1
ATOM 1644 C C . ALA A 1 215 ? -1.150 -8.435 -1.830 1.00 97.44 215 ALA A C 1
ATOM 1646 O O . ALA A 1 215 ? -1.919 -9.151 -1.188 1.00 97.44 215 ALA A O 1
ATOM 1647 N N . LEU A 1 216 ? -1.468 -7.991 -3.051 1.00 96.56 216 LEU A N 1
ATOM 1648 C CA . LEU A 1 216 ? -2.748 -8.290 -3.702 1.00 96.56 216 LEU A CA 1
ATOM 1649 C C . LEU A 1 216 ? -2.874 -9.770 -4.069 1.00 96.56 216 LEU A C 1
ATOM 1651 O O . LEU A 1 216 ? -3.908 -10.382 -3.802 1.00 96.56 216 LEU A O 1
ATOM 1655 N N . ASN A 1 217 ? -1.829 -10.359 -4.658 1.00 94.88 217 ASN A N 1
ATOM 1656 C CA . ASN A 1 217 ? -1.858 -11.769 -5.036 1.00 94.88 217 ASN A CA 1
ATOM 1657 C C . ASN A 1 217 ? -1.989 -12.674 -3.816 1.00 94.88 217 ASN A C 1
ATOM 1659 O O . ASN A 1 217 ? -2.798 -13.599 -3.844 1.00 94.88 217 ASN A O 1
ATOM 1663 N N . ARG A 1 218 ? -1.236 -12.389 -2.752 1.00 94.75 218 ARG A N 1
ATOM 1664 C CA . ARG A 1 218 ? -1.304 -13.152 -1.512 1.00 94.75 218 ARG A CA 1
ATOM 1665 C C . ARG A 1 218 ? -2.649 -12.988 -0.818 1.00 94.75 218 ARG A C 1
ATOM 1667 O O . ARG A 1 218 ? -3.207 -13.985 -0.373 1.00 94.75 218 ARG A O 1
ATOM 1674 N N . TYR A 1 219 ? -3.212 -11.780 -0.801 1.00 95.25 219 TYR A N 1
ATOM 1675 C CA . TYR A 1 219 ? -4.569 -11.578 -0.298 1.00 95.25 219 TYR A CA 1
ATOM 1676 C C . TYR A 1 219 ? -5.586 -12.433 -1.057 1.00 95.25 219 TYR A C 1
ATOM 1678 O O . TYR A 1 219 ? -6.376 -13.120 -0.419 1.00 95.25 219 TYR A O 1
ATOM 1686 N N . LEU A 1 220 ? -5.559 -12.435 -2.394 1.00 94.81 220 LEU A N 1
ATOM 1687 C CA . LEU A 1 220 ? -6.465 -13.260 -3.199 1.00 94.81 220 LEU A CA 1
ATOM 1688 C C . LEU A 1 220 ? -6.326 -14.750 -2.861 1.00 94.81 220 LEU A C 1
ATOM 1690 O O . LEU A 1 220 ? -7.330 -15.439 -2.666 1.00 94.81 220 LEU A O 1
ATOM 1694 N N . ASP A 1 221 ? -5.086 -15.229 -2.776 1.00 91.88 221 ASP A N 1
ATOM 1695 C CA . ASP A 1 221 ? -4.788 -16.633 -2.515 1.00 91.88 221 ASP A CA 1
ATOM 1696 C C . ASP A 1 221 ? -5.256 -17.026 -1.093 1.00 91.88 221 ASP A C 1
ATOM 1698 O O . ASP A 1 221 ? -5.983 -18.007 -0.935 1.00 91.88 221 ASP A O 1
ATOM 1702 N N . GLU A 1 222 ? -4.963 -16.221 -0.065 1.00 91.94 222 GLU A N 1
ATOM 1703 C CA . GLU A 1 222 ? -5.396 -16.485 1.315 1.00 91.94 222 GLU A CA 1
ATOM 1704 C C . GLU A 1 222 ? -6.914 -16.328 1.504 1.00 91.94 222 GLU A C 1
ATOM 1706 O O . GLU A 1 222 ? -7.563 -17.222 2.051 1.00 91.94 222 GLU A O 1
ATOM 1711 N N . ALA A 1 223 ? -7.506 -15.233 1.023 1.00 90.12 223 ALA A N 1
ATOM 1712 C CA . ALA A 1 223 ? -8.930 -14.932 1.183 1.00 90.12 223 ALA A CA 1
ATOM 1713 C C . ALA A 1 223 ? -9.833 -15.983 0.525 1.00 90.12 223 ALA A C 1
ATOM 1715 O O . ALA A 1 223 ? -10.951 -16.201 0.980 1.00 90.12 223 ALA A O 1
ATOM 1716 N N . SER A 1 224 ? -9.349 -16.663 -0.518 1.00 87.75 224 SER A N 1
ATOM 1717 C CA . SER A 1 224 ? -10.093 -17.734 -1.192 1.00 87.75 224 SER A CA 1
ATOM 1718 C C . SER A 1 224 ? -10.244 -19.010 -0.353 1.00 87.75 224 SER A C 1
ATOM 1720 O O . SER A 1 224 ? -11.094 -19.849 -0.654 1.00 87.75 224 SER A O 1
ATOM 1722 N N . THR A 1 225 ? -9.433 -19.153 0.699 1.00 88.00 225 THR A N 1
ATOM 1723 C CA . THR A 1 225 ? -9.396 -20.335 1.578 1.00 88.00 225 THR A CA 1
ATOM 1724 C C . THR A 1 225 ? -9.870 -20.049 3.001 1.00 88.00 225 THR A C 1
ATOM 1726 O O . THR A 1 225 ? -10.104 -20.980 3.773 1.00 88.00 225 THR A O 1
ATOM 1729 N N . ARG A 1 226 ? -10.011 -18.771 3.365 1.00 87.00 226 ARG A N 1
ATOM 1730 C CA . ARG A 1 226 ? -10.389 -18.334 4.711 1.00 87.00 226 ARG A CA 1
ATOM 1731 C C . ARG A 1 226 ? -11.908 -18.139 4.855 1.00 87.00 226 ARG A C 1
ATOM 1733 O O . ARG A 1 226 ? -12.606 -17.971 3.855 1.00 87.00 226 ARG A O 1
ATOM 1740 N N . PRO A 1 227 ? -12.433 -18.148 6.097 1.00 82.25 227 PRO A N 1
ATOM 1741 C CA . PRO A 1 227 ? -13.828 -17.811 6.379 1.00 82.25 227 PRO A CA 1
ATOM 1742 C C . PRO A 1 227 ? -14.218 -16.417 5.874 1.00 82.25 227 PRO A C 1
ATOM 1744 O O . PRO A 1 227 ? -13.383 -15.515 5.800 1.00 82.25 227 PRO A O 1
ATOM 1747 N N . SER A 1 228 ? -15.504 -16.222 5.572 1.00 80.31 228 SER A N 1
ATOM 1748 C CA . SER A 1 228 ? -15.999 -14.981 4.964 1.00 80.31 228 SER A CA 1
ATOM 1749 C C . SER A 1 228 ? -15.908 -13.743 5.864 1.00 80.31 228 SER A C 1
ATOM 1751 O O . SER A 1 228 ? -15.975 -12.619 5.377 1.00 80.31 228 SER A O 1
ATOM 1753 N N . ASP A 1 229 ? -15.794 -13.945 7.173 1.00 80.75 229 ASP A N 1
ATOM 1754 C CA . ASP A 1 229 ? -15.672 -12.919 8.209 1.00 80.75 229 ASP A CA 1
ATOM 1755 C C . ASP A 1 229 ? -14.216 -12.635 8.609 1.00 80.75 229 ASP A C 1
ATOM 1757 O O . ASP A 1 229 ? -13.965 -11.842 9.521 1.00 80.75 229 ASP A O 1
ATOM 1761 N N . TRP A 1 230 ? -13.246 -13.256 7.931 1.00 84.44 230 TRP A N 1
ATOM 1762 C CA . TRP A 1 230 ? -11.836 -13.021 8.195 1.00 84.44 230 TRP A CA 1
ATOM 1763 C C . TRP A 1 230 ? -11.460 -11.549 7.984 1.00 84.44 230 TRP A C 1
ATOM 1765 O O . TRP A 1 230 ? -11.721 -10.957 6.936 1.00 84.44 230 TRP A O 1
ATOM 1775 N N . LYS A 1 231 ? -10.792 -10.974 8.988 1.00 85.25 231 LYS A N 1
ATOM 1776 C CA . LYS A 1 231 ? -10.239 -9.618 8.955 1.00 85.25 231 LYS A CA 1
ATOM 1777 C C . LYS A 1 231 ? -8.799 -9.599 9.440 1.00 85.25 231 LYS A C 1
ATOM 1779 O O . LYS A 1 231 ? -8.379 -10.442 10.234 1.00 85.25 231 LYS A O 1
ATOM 1784 N N . ILE A 1 232 ? -8.060 -8.596 8.982 1.00 86.50 232 ILE A N 1
ATOM 1785 C CA . ILE A 1 232 ? -6.716 -8.288 9.469 1.00 86.50 232 ILE A CA 1
ATOM 1786 C C . ILE A 1 232 ? -6.846 -7.307 10.636 1.00 86.50 232 ILE A C 1
ATOM 1788 O O . ILE A 1 232 ? -7.401 -6.217 10.480 1.00 86.50 232 ILE A O 1
ATOM 1792 N N . SER A 1 233 ? -6.342 -7.694 11.805 1.00 83.56 233 SER A N 1
ATOM 1793 C CA . SER A 1 233 ? -6.370 -6.855 13.005 1.00 83.56 233 SER A CA 1
ATOM 1794 C C . SER A 1 233 ? -5.323 -5.739 12.938 1.00 83.56 233 SER A C 1
ATOM 1796 O O . SER A 1 233 ? -4.198 -5.972 12.497 1.00 83.56 233 SER A O 1
ATOM 1798 N N . LEU A 1 234 ? -5.709 -4.536 13.381 1.00 78.56 234 LEU A N 1
ATOM 1799 C CA . LEU A 1 234 ? -4.868 -3.329 13.434 1.00 78.56 234 LEU A CA 1
ATOM 1800 C C . LEU A 1 234 ? -3.954 -3.223 14.654 1.00 78.56 2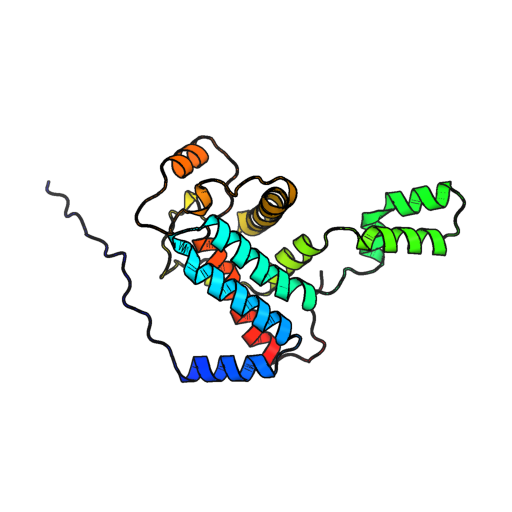34 LEU A C 1
ATOM 1802 O O . LEU A 1 234 ? -4.338 -3.708 15.736 1.00 78.56 234 LEU A O 1
#

Solvent-accessible surface area (backbone atoms only — not comparable to full-atom values): 13053 Å² total; per-residue (Å²): 135,84,76,81,79,76,85,76,83,81,75,71,76,83,78,80,81,58,63,68,62,50,51,52,51,60,60,31,47,78,64,23,62,63,35,70,38,47,52,51,16,52,52,30,36,57,52,13,68,74,24,37,66,86,37,22,64,62,13,37,55,25,39,51,50,15,47,40,47,35,16,66,72,43,29,49,77,65,54,69,70,58,30,32,62,75,24,42,66,52,25,52,51,33,44,76,73,69,44,52,74,67,60,15,48,50,52,10,39,55,61,36,66,76,48,77,54,60,59,54,28,35,50,49,43,43,68,73,32,47,60,78,73,75,80,48,88,61,84,80,52,68,61,64,69,94,57,53,75,49,85,89,44,40,68,59,44,53,50,42,47,47,51,47,50,50,35,32,77,75,69,69,41,76,74,60,56,42,23,46,34,35,47,53,100,57,72,53,69,62,24,53,50,39,64,73,70,69,50,89,74,46,53,16,32,51,62,51,46,52,51,47,50,42,21,52,53,40,44,51,60,51,40,51,76,48,65,79,82,69,63,45,81,105

Foldseek 3Di:
DDDPPDDDPLDDDPDDDDVVVVVVLVVLLVQFAPSVLLVVLVVLLVVLVVCCQPPLQSSLLSLLVSLLSVLVPFEDDADLVVQCVVQVVQLVVCVVVVDDNVVSSVRSSVVSVPPPCSLVSSLLLLVVQDDPVLQDQDSNFDFDPLLADDPVCVSVLSVLSVVQSCCCVPVVDTPFQLQSTRSDDDRPPRNVVCSVVVHDRNRHSVSSSSSSVRSSVSSSVVSSPDDNPRHRYD

Nearest PDB structures (foldseek):
  5yfj-assembly1_A  TM=2.778E-01  e=5.862E+00  Pyrococcus horikoshii OT3
  5yft-assembly1_A  TM=2.749E-01  e=7.476E+00  Pyrococcus horikoshii OT3
  5yfs-assembly1_A  TM=2.781E-01  e=8.239E+00  Pyrococcus horikoshii OT3

pLDDT: mean 86.27, std 10.75, range [42.19, 98.12]

Sequence (234 aa):
MSGVESFVDNNPPPLGVDPGRLESKLAAVVKIPHSEAYIRAAKLYAQAMRLIEEWPDVAYERLVSSVETIAAEVCSLPLRDTMLNNKAIVWRRAKEMGLGMEDAEELAVLAAKDNPWTSRKFRTFIKAMVDETLWQADKVFRGPDNFLPNRETFDDALAEVCTTRGAAVHAGVGYGASVGVGSGWGIPAEALHEALSGGSKVPPVTWFERVANLALNRYLDEASTRPSDWKISL

Radius of gyration: 21.21 Å; Cα contacts (8 Å, |Δi|>4): 273; chains: 1; bounding box: 64×43×57 Å